Protein AF-A0AAN8K6J1-F1 (afdb_monomer_lite)

Structure (mmCIF, N/CA/C/O backbone):
data_AF-A0AAN8K6J1-F1
#
_entry.id   AF-A0AAN8K6J1-F1
#
loop_
_atom_site.group_PDB
_atom_site.id
_atom_site.type_symbol
_atom_site.label_atom_id
_atom_site.label_alt_id
_atom_site.label_comp_id
_atom_site.label_asym_id
_atom_site.label_entity_id
_atom_site.label_seq_id
_atom_site.pdbx_PDB_ins_code
_atom_site.Cartn_x
_atom_site.Cartn_y
_atom_site.Cartn_z
_atom_site.occupancy
_atom_site.B_iso_or_equiv
_atom_site.auth_seq_id
_atom_site.auth_comp_id
_atom_site.auth_asym_id
_atom_site.auth_atom_id
_atom_site.pdbx_PDB_model_num
ATOM 1 N N . MET A 1 1 ? 41.077 17.454 1.212 1.00 57.31 1 MET A N 1
ATOM 2 C CA . MET A 1 1 ? 41.156 18.445 0.120 1.00 57.31 1 MET A CA 1
ATOM 3 C C . MET A 1 1 ? 39.806 19.101 -0.070 1.00 57.31 1 MET A C 1
ATOM 5 O O . MET A 1 1 ? 38.810 18.3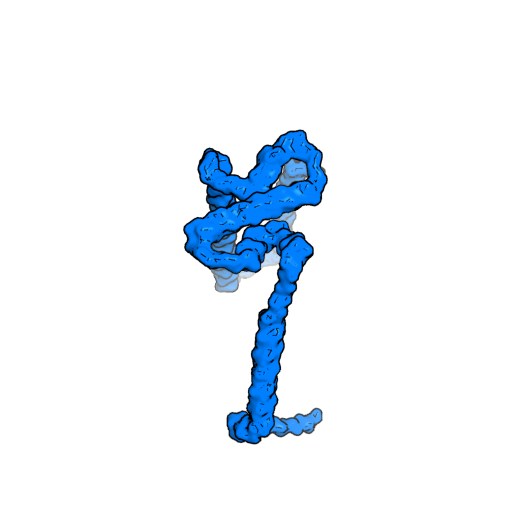91 -0.166 1.00 57.31 1 MET A O 1
ATOM 9 N N . THR A 1 2 ? 39.771 20.426 -0.137 1.00 84.81 2 THR A N 1
ATOM 10 C CA . THR A 1 2 ? 38.544 21.197 -0.389 1.00 84.81 2 THR A CA 1
ATOM 11 C C . THR A 1 2 ? 38.191 21.239 -1.886 1.00 84.81 2 THR A C 1
ATOM 13 O O . THR A 1 2 ? 39.041 21.027 -2.755 1.00 84.81 2 THR A O 1
ATOM 16 N N . GLU A 1 3 ? 36.937 21.552 -2.240 1.00 78.19 3 GLU A N 1
ATOM 17 C CA . GLU A 1 3 ? 36.524 21.681 -3.653 1.00 78.19 3 GLU A CA 1
ATOM 18 C C . GLU A 1 3 ? 37.331 22.744 -4.422 1.00 78.19 3 GLU A C 1
ATOM 20 O O . GLU A 1 3 ? 37.583 22.609 -5.626 1.00 78.19 3 GLU A O 1
ATOM 25 N N . ARG A 1 4 ? 37.770 23.800 -3.722 1.00 75.62 4 ARG A N 1
ATOM 26 C CA . ARG A 1 4 ? 38.621 24.860 -4.280 1.00 75.62 4 ARG A CA 1
ATOM 27 C C . ARG A 1 4 ? 40.015 24.338 -4.634 1.00 75.62 4 ARG A C 1
ATOM 29 O O . ARG A 1 4 ? 40.515 24.649 -5.716 1.00 75.62 4 ARG A O 1
ATOM 36 N N . GLU A 1 5 ? 40.611 23.499 -3.790 1.00 83.00 5 GLU A N 1
ATOM 37 C CA . GLU A 1 5 ? 41.897 22.842 -4.073 1.00 83.00 5 GLU A CA 1
ATOM 38 C C . GLU A 1 5 ? 41.796 21.887 -5.265 1.00 83.00 5 GLU A C 1
ATOM 40 O O . GLU A 1 5 ? 42.664 21.886 -6.141 1.00 83.00 5 GLU A O 1
ATOM 45 N N . HIS A 1 6 ? 40.694 21.140 -5.371 1.00 89.12 6 HIS A N 1
ATOM 46 C CA . HIS A 1 6 ? 40.465 20.248 -6.506 1.00 89.12 6 HIS A CA 1
ATOM 47 C C . HIS A 1 6 ? 40.345 21.022 -7.833 1.00 89.12 6 HIS A C 1
ATOM 49 O O . HIS A 1 6 ? 40.878 20.597 -8.865 1.00 89.12 6 HIS A O 1
ATOM 55 N N . ARG A 1 7 ? 39.696 22.200 -7.824 1.00 85.69 7 ARG A N 1
ATOM 56 C CA . ARG A 1 7 ? 39.661 23.100 -8.992 1.00 85.69 7 ARG A CA 1
ATOM 57 C C . ARG A 1 7 ? 41.047 23.624 -9.358 1.00 85.69 7 ARG A C 1
ATOM 59 O O . ARG A 1 7 ? 41.399 23.542 -10.534 1.00 85.69 7 ARG A O 1
ATOM 66 N N . LYS A 1 8 ? 41.836 24.093 -8.385 1.00 91.94 8 LYS A N 1
ATOM 67 C CA . LYS A 1 8 ? 43.209 24.577 -8.622 1.00 91.94 8 LYS A CA 1
ATOM 68 C C . LYS A 1 8 ? 44.094 23.488 -9.232 1.00 91.94 8 LYS A C 1
ATOM 70 O O . LYS A 1 8 ? 44.709 23.718 -10.270 1.00 91.94 8 LYS A O 1
ATOM 75 N N . LYS A 1 9 ? 44.073 22.271 -8.677 1.00 90.44 9 LYS A N 1
ATOM 76 C CA . LYS A 1 9 ? 44.845 21.130 -9.201 1.00 90.44 9 LYS A CA 1
ATOM 77 C C . LYS A 1 9 ? 44.449 20.777 -10.640 1.00 90.44 9 LYS A C 1
ATOM 79 O O . LYS A 1 9 ? 45.304 20.524 -11.485 1.00 90.44 9 LYS A O 1
ATOM 84 N N . LYS A 1 10 ? 43.149 20.822 -10.954 1.00 89.38 10 LYS A N 1
ATOM 85 C CA . LYS A 1 10 ? 42.633 20.565 -12.308 1.00 89.38 10 LYS A CA 1
ATOM 86 C C . LYS A 1 10 ? 42.988 21.678 -13.298 1.00 89.38 10 LYS A C 1
ATOM 88 O O . LYS A 1 10 ? 43.220 21.389 -14.471 1.00 89.38 10 LYS A O 1
ATOM 93 N N . GLN A 1 11 ? 43.011 22.932 -12.852 1.00 93.75 11 GLN A N 1
ATOM 94 C CA . GLN A 1 11 ? 43.428 24.075 -13.664 1.00 93.75 11 GLN A CA 1
ATOM 95 C C . GLN A 1 11 ? 44.922 24.001 -13.984 1.00 93.75 11 GLN A C 1
ATOM 97 O O . GLN A 1 11 ? 45.281 24.108 -15.155 1.00 93.75 11 GLN A O 1
ATOM 102 N N . TYR A 1 12 ? 45.751 23.713 -12.978 1.00 93.50 12 TYR A N 1
ATOM 103 C CA . TYR A 1 12 ? 47.185 23.490 -13.144 1.00 93.50 12 TYR A CA 1
ATOM 104 C C . TYR A 1 12 ? 47.455 22.360 -14.143 1.00 93.50 12 TYR A C 1
ATOM 106 O O . TYR A 1 12 ? 48.061 22.597 -15.181 1.00 93.50 12 TYR A O 1
ATOM 114 N N . TRP A 1 13 ? 46.866 21.176 -13.935 1.00 93.56 13 TRP A N 1
ATOM 115 C CA . TRP A 1 13 ? 47.033 20.037 -14.847 1.00 93.56 13 TRP A CA 1
ATOM 116 C C . TRP A 1 13 ? 46.639 20.360 -16.298 1.00 93.56 13 TRP A C 1
ATOM 118 O O . TRP A 1 13 ? 47.317 19.950 -17.240 1.00 93.56 13 TRP A O 1
ATOM 128 N N . ARG A 1 14 ? 45.558 21.127 -16.503 1.00 93.81 14 ARG A N 1
ATOM 129 C CA . ARG A 1 14 ? 45.137 21.568 -17.844 1.00 93.81 14 ARG A CA 1
ATOM 130 C C . ARG A 1 14 ? 46.149 22.513 -18.491 1.00 93.81 14 ARG A C 1
ATOM 132 O O . ARG A 1 14 ? 46.337 22.417 -19.702 1.00 93.81 14 ARG A O 1
ATOM 139 N N . ALA A 1 15 ? 46.753 23.416 -17.722 1.00 94.00 15 ALA A N 1
ATOM 140 C CA . ALA A 1 15 ? 47.781 24.330 -18.212 1.00 94.00 15 ALA A CA 1
ATOM 141 C C . ALA A 1 15 ? 49.050 23.561 -18.609 1.00 94.00 15 ALA A C 1
ATOM 143 O O . ALA A 1 15 ? 49.498 23.679 -19.749 1.00 94.00 15 ALA A O 1
ATOM 144 N N . THR A 1 16 ? 49.533 22.670 -17.739 1.00 91.19 16 THR A N 1
ATOM 145 C CA . THR A 1 16 ? 50.720 21.839 -17.994 1.00 91.19 16 THR A CA 1
ATOM 146 C C . THR A 1 16 ? 50.529 20.934 -19.213 1.00 91.19 16 THR A C 1
ATOM 148 O O . THR A 1 16 ? 51.404 20.829 -20.065 1.00 91.19 16 THR A O 1
ATOM 151 N N . GLN A 1 17 ? 49.349 20.323 -19.367 1.00 92.00 17 GLN A N 1
ATOM 152 C CA . GLN A 1 17 ? 49.035 19.495 -20.537 1.00 92.00 17 GLN A CA 1
ATOM 153 C C . GLN A 1 17 ? 48.951 20.294 -21.843 1.00 92.00 17 GLN A C 1
ATOM 155 O O . GLN A 1 17 ? 49.268 19.760 -22.905 1.00 92.00 17 GLN A O 1
ATOM 160 N N . ARG A 1 18 ? 48.518 21.562 -21.799 1.00 91.19 18 ARG A N 1
ATOM 161 C CA . ARG A 1 18 ? 48.544 22.431 -22.987 1.00 91.19 18 ARG A CA 1
ATOM 162 C C . ARG A 1 18 ? 49.973 22.758 -23.396 1.00 91.19 18 ARG A C 1
ATOM 164 O O . ARG A 1 18 ? 50.279 22.598 -24.573 1.00 91.19 18 ARG A O 1
ATOM 171 N N . GLN A 1 19 ? 50.819 23.140 -22.441 1.00 89.56 19 GLN A N 1
ATOM 172 C CA . GLN A 1 19 ? 52.235 23.417 -22.697 1.00 89.56 19 GLN A CA 1
ATOM 173 C C . GLN A 1 19 ? 52.954 22.183 -23.246 1.00 89.56 19 GLN A C 1
ATOM 175 O O . GLN A 1 19 ? 53.584 22.264 -24.293 1.00 89.56 19 GLN A O 1
ATOM 180 N N . TYR A 1 20 ? 52.756 21.010 -22.635 1.00 89.25 20 TYR A N 1
ATOM 181 C CA . TYR A 1 20 ? 53.330 19.756 -23.133 1.00 89.25 20 TYR A CA 1
ATOM 182 C C . TYR A 1 20 ? 52.943 19.471 -24.594 1.00 89.25 20 TYR A C 1
ATOM 184 O O . TYR A 1 20 ? 53.789 19.113 -25.408 1.00 89.25 20 TYR A O 1
ATOM 192 N N . ARG A 1 21 ? 51.671 19.674 -24.964 1.00 85.00 21 ARG A N 1
ATOM 193 C CA . ARG A 1 21 ? 51.207 19.479 -26.349 1.00 85.00 21 ARG A CA 1
ATOM 194 C C . ARG A 1 21 ? 51.770 20.510 -27.324 1.00 85.00 21 ARG A C 1
ATOM 196 O O . ARG A 1 21 ? 51.954 20.169 -28.486 1.00 85.00 21 ARG A O 1
ATOM 203 N N . GLN A 1 22 ? 51.982 21.752 -26.890 1.00 84.12 22 GLN A N 1
ATOM 204 C CA . GLN A 1 22 ? 52.608 22.783 -27.720 1.00 84.12 22 GLN A CA 1
ATOM 205 C C . GLN A 1 22 ? 54.081 22.459 -27.965 1.00 84.12 22 GLN A C 1
ATOM 207 O O . GLN A 1 22 ? 54.490 22.410 -29.120 1.00 84.12 22 GLN A O 1
ATOM 212 N N . ASN A 1 23 ? 54.824 22.118 -26.912 1.00 82.88 23 ASN A N 1
ATOM 213 C CA . ASN A 1 23 ? 56.234 21.746 -27.021 1.00 82.88 23 ASN A CA 1
ATOM 214 C C . ASN A 1 23 ? 56.407 20.486 -27.874 1.00 82.88 23 ASN A C 1
ATOM 216 O O . ASN A 1 23 ? 57.240 20.464 -28.770 1.00 82.88 23 ASN A O 1
ATOM 220 N N . LYS A 1 24 ? 55.554 19.469 -27.682 1.00 80.88 24 LYS A N 1
ATOM 221 C CA . LYS A 1 24 ? 55.575 18.266 -28.521 1.00 80.88 24 LYS A CA 1
ATOM 222 C C . LYS A 1 24 ? 55.323 18.581 -29.999 1.00 80.88 24 LYS A C 1
ATOM 224 O O . LYS A 1 24 ? 56.018 18.047 -30.844 1.00 80.88 24 LYS A O 1
ATOM 229 N N . LYS A 1 25 ? 54.379 19.473 -30.322 1.00 78.12 25 LYS A N 1
ATOM 230 C CA . LYS A 1 25 ? 54.137 19.893 -31.715 1.00 78.12 25 LYS A CA 1
ATOM 231 C C . LYS A 1 25 ? 55.322 20.632 -32.332 1.00 78.12 25 LYS A C 1
ATOM 233 O O . LYS A 1 25 ? 55.540 20.489 -33.527 1.00 78.12 25 LYS A O 1
ATOM 238 N N . GLN A 1 26 ? 56.048 21.425 -31.547 1.00 72.81 26 GLN A N 1
ATOM 239 C CA . GLN A 1 26 ? 57.256 22.098 -32.025 1.00 72.81 26 GLN A CA 1
ATOM 240 C C . GLN A 1 26 ? 58.396 21.102 -32.263 1.00 72.81 26 GLN A C 1
ATOM 242 O O . GLN A 1 26 ? 59.072 21.197 -33.277 1.00 72.81 26 GLN A O 1
ATOM 247 N N . ILE A 1 27 ? 58.552 20.110 -31.382 1.00 71.31 27 ILE A N 1
ATOM 248 C CA . ILE A 1 27 ? 59.553 19.044 -31.527 1.00 71.31 27 ILE A CA 1
ATOM 249 C C . ILE A 1 27 ? 59.223 18.138 -32.725 1.00 71.31 27 ILE A C 1
ATOM 251 O O . ILE A 1 27 ? 60.077 17.917 -33.577 1.00 71.31 27 ILE A O 1
ATOM 255 N N . ASP A 1 28 ? 57.974 17.676 -32.845 1.00 64.69 28 ASP A N 1
ATOM 256 C CA . ASP A 1 28 ? 57.519 16.850 -33.975 1.00 64.69 28 ASP A CA 1
ATOM 257 C C . ASP A 1 28 ? 57.620 17.626 -35.310 1.00 64.69 28 ASP A C 1
ATOM 259 O O . ASP A 1 28 ? 57.923 17.046 -36.353 1.00 64.69 28 ASP A O 1
ATOM 263 N N . GLY A 1 29 ? 57.417 18.951 -35.280 1.00 61.25 29 GLY A N 1
ATOM 264 C CA . GLY A 1 29 ? 57.595 19.839 -36.434 1.00 61.25 29 GLY A CA 1
ATOM 265 C C . GLY A 1 29 ? 59.055 20.114 -36.813 1.00 61.25 29 GLY A C 1
ATOM 266 O O . GLY A 1 29 ? 59.303 20.519 -37.941 1.00 61.25 29 GLY A O 1
ATOM 267 N N . PHE A 1 30 ? 60.011 19.882 -35.907 1.00 61.53 30 PHE A N 1
ATOM 268 C CA . PHE A 1 30 ? 61.449 20.041 -36.159 1.00 61.53 30 PHE A CA 1
ATOM 269 C C . PHE A 1 30 ? 62.105 18.749 -36.679 1.00 61.53 30 PHE A C 1
ATOM 271 O O . PHE A 1 30 ? 63.076 18.808 -37.423 1.00 61.53 30 PHE A O 1
ATOM 278 N N . ILE A 1 31 ? 61.570 17.577 -36.314 1.00 60.34 31 ILE A N 1
ATOM 279 C CA . ILE A 1 31 ? 62.133 16.260 -36.680 1.00 60.34 31 ILE A CA 1
ATOM 280 C C . ILE A 1 31 ? 61.670 15.788 -38.074 1.00 60.34 31 ILE A C 1
ATOM 282 O O . ILE A 1 31 ? 62.259 14.874 -38.649 1.00 60.34 31 ILE A O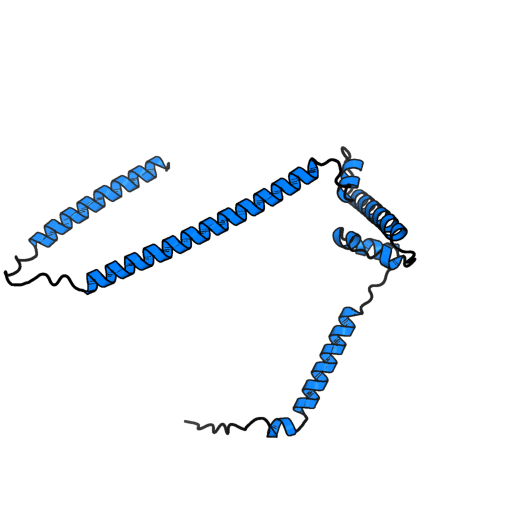 1
ATOM 286 N N . THR A 1 32 ? 60.643 16.414 -38.653 1.00 53.28 32 THR A N 1
ATOM 287 C CA . THR A 1 32 ? 60.102 16.008 -39.959 1.00 53.28 32 THR A CA 1
ATOM 288 C C . THR A 1 32 ? 60.630 16.941 -41.060 1.00 53.28 32 THR A C 1
ATOM 290 O O . THR A 1 32 ? 60.382 18.144 -40.966 1.00 53.28 32 THR A O 1
ATOM 293 N N . PRO A 1 33 ? 61.343 16.445 -42.094 1.00 60.78 33 PRO A N 1
ATOM 294 C CA . PRO A 1 33 ? 61.811 17.294 -43.189 1.00 60.78 33 PRO A CA 1
ATOM 295 C C . PRO A 1 33 ? 60.636 17.989 -43.901 1.00 60.78 33 PRO A C 1
ATOM 297 O O . PRO A 1 33 ? 59.528 17.438 -43.918 1.00 60.78 33 PRO A O 1
ATOM 300 N N . PRO A 1 34 ? 60.841 19.193 -44.478 1.00 57.25 34 PRO A N 1
ATOM 301 C CA . PRO A 1 34 ? 59.781 19.912 -45.174 1.00 57.25 34 PRO A CA 1
ATOM 302 C C . PRO A 1 34 ? 59.236 19.045 -46.311 1.00 57.25 34 PRO A C 1
ATOM 304 O O . PRO A 1 34 ? 59.994 18.516 -47.123 1.00 57.25 34 PRO A O 1
ATOM 307 N N . MET A 1 35 ? 57.914 18.866 -46.341 1.00 54.16 35 MET A N 1
ATOM 308 C CA . MET A 1 35 ? 57.250 18.112 -47.401 1.00 54.16 35 MET A CA 1
ATOM 309 C C . MET A 1 35 ? 57.529 18.768 -48.758 1.00 54.16 35 MET A C 1
ATOM 311 O O . MET A 1 35 ? 57.393 19.983 -48.898 1.00 54.16 35 MET A O 1
ATOM 315 N N . SER A 1 36 ? 57.909 17.960 -49.750 1.00 51.62 36 SER A N 1
ATOM 316 C CA . SER A 1 36 ? 58.032 18.381 -51.150 1.00 51.62 36 SER A CA 1
ATOM 317 C C . SER A 1 36 ? 56.719 19.011 -51.661 1.00 51.62 36 SER A C 1
ATOM 319 O O . SER A 1 36 ? 55.648 18.626 -51.180 1.00 51.62 36 SER A O 1
ATOM 321 N N . PRO A 1 37 ? 56.767 19.946 -52.633 1.00 52.72 37 PRO A N 1
ATOM 322 C CA . PRO A 1 37 ? 55.654 20.855 -52.920 1.00 52.72 37 PRO A CA 1
ATOM 323 C C . PRO A 1 37 ? 54.390 20.221 -53.533 1.00 52.72 37 PRO A C 1
ATOM 325 O O . PRO A 1 37 ? 53.391 20.918 -53.645 1.00 52.72 37 PRO A O 1
ATOM 328 N N . ASP A 1 38 ? 54.378 18.924 -53.858 1.00 44.66 38 ASP A N 1
ATOM 329 C CA . ASP A 1 38 ? 53.277 18.283 -54.607 1.00 44.66 38 ASP A CA 1
ATOM 330 C C . ASP A 1 38 ? 52.358 17.371 -53.781 1.00 44.66 38 ASP A C 1
ATOM 332 O O . ASP A 1 38 ? 51.586 16.575 -54.315 1.00 44.66 38 ASP A O 1
ATOM 336 N N . SER A 1 39 ? 52.391 17.469 -52.454 1.00 45.44 39 SER A N 1
ATOM 337 C CA . SER A 1 39 ? 51.414 16.761 -51.621 1.00 45.44 39 SER A CA 1
ATOM 338 C C . SER A 1 39 ? 50.228 17.664 -51.305 1.00 45.44 39 SER A C 1
ATOM 340 O O . SER A 1 39 ? 50.161 18.256 -50.227 1.00 45.44 39 SER A O 1
ATOM 342 N N . GLU A 1 40 ? 49.267 17.736 -52.228 1.00 52.62 40 GLU A N 1
ATOM 343 C CA . GLU A 1 40 ? 47.896 18.145 -51.906 1.00 52.62 40 GLU A CA 1
ATOM 344 C C . GLU A 1 40 ? 47.483 17.439 -50.604 1.00 52.62 40 GLU A C 1
ATOM 346 O O . GLU A 1 40 ? 47.534 16.201 -50.535 1.00 52.62 40 GLU A O 1
ATOM 351 N N . PRO A 1 41 ? 47.116 18.165 -49.530 1.00 48.03 41 PRO A N 1
ATOM 352 C CA . PRO A 1 41 ? 46.681 17.514 -48.317 1.00 48.03 41 PRO A CA 1
ATOM 353 C C . PRO A 1 41 ? 45.355 16.860 -48.662 1.00 48.03 41 PRO A C 1
ATOM 355 O O . PRO A 1 41 ? 44.318 17.522 -48.681 1.00 48.03 41 PRO A O 1
ATOM 358 N N . ALA A 1 42 ? 45.383 15.555 -48.930 1.00 52.84 42 ALA A N 1
ATOM 359 C CA . ALA A 1 42 ? 44.199 14.728 -49.005 1.00 52.84 42 ALA A CA 1
ATOM 360 C C . ALA A 1 42 ? 43.470 14.879 -47.663 1.00 52.84 42 ALA A C 1
ATOM 362 O O . ALA A 1 42 ? 43.717 14.146 -46.702 1.00 52.84 42 ALA A O 1
ATOM 363 N N . GLN A 1 43 ? 42.593 15.883 -47.566 1.00 51.72 43 GLN A N 1
ATOM 364 C CA . GLN A 1 43 ? 41.678 16.082 -46.459 1.00 51.72 43 GLN A CA 1
ATOM 365 C C . GLN A 1 43 ? 40.699 14.923 -46.541 1.00 51.72 43 GLN A C 1
ATOM 367 O O . GLN A 1 43 ? 39.655 14.968 -47.184 1.00 51.72 43 GLN A O 1
ATOM 372 N N . SER A 1 44 ? 41.145 13.819 -45.952 1.00 52.81 44 SER A N 1
ATOM 373 C CA . SER A 1 44 ? 40.593 12.497 -46.144 1.00 52.81 44 SER A CA 1
ATOM 374 C C . SER A 1 44 ? 39.091 12.510 -45.868 1.00 52.81 44 SER A C 1
ATOM 376 O O . SER A 1 44 ? 38.634 12.960 -44.809 1.00 52.81 44 SER A O 1
ATOM 378 N N . ALA A 1 45 ? 38.306 11.974 -46.802 1.00 56.81 45 ALA A N 1
ATOM 379 C CA . ALA A 1 45 ? 36.876 11.716 -46.621 1.00 56.81 45 ALA A CA 1
ATOM 380 C C . ALA A 1 45 ? 36.580 10.942 -45.310 1.00 56.81 45 ALA A C 1
ATOM 382 O O . ALA A 1 45 ? 35.494 11.044 -44.731 1.00 56.81 45 ALA A O 1
ATOM 383 N N . GLU A 1 46 ? 37.584 10.227 -44.797 1.00 56.50 46 GLU A N 1
ATOM 384 C CA . GLU A 1 46 ? 37.643 9.562 -43.497 1.00 56.50 46 GLU A CA 1
ATOM 385 C C . GLU A 1 46 ? 37.445 10.527 -42.304 1.00 56.50 46 GLU A C 1
ATOM 387 O O . GLU A 1 46 ? 36.681 10.234 -41.376 1.00 56.50 46 GLU A O 1
ATOM 392 N N . THR A 1 47 ? 38.063 11.715 -42.324 1.00 61.62 47 THR A N 1
ATOM 393 C CA . THR A 1 47 ? 37.898 12.758 -41.288 1.00 61.62 47 THR A CA 1
ATOM 394 C C . THR A 1 47 ? 36.481 13.332 -41.271 1.00 61.62 47 THR A C 1
ATOM 396 O O . THR A 1 47 ? 35.889 13.506 -40.199 1.00 61.62 47 THR A O 1
ATOM 399 N N . GLU A 1 48 ? 35.904 13.574 -42.450 1.00 61.06 48 GLU A N 1
ATOM 400 C CA . GLU A 1 48 ? 34.556 14.124 -42.620 1.00 61.06 48 GLU A CA 1
ATOM 401 C C . GLU A 1 48 ? 33.488 13.109 -42.160 1.00 61.06 48 GLU A C 1
ATOM 403 O O . GLU A 1 48 ? 32.585 13.448 -41.383 1.00 61.06 48 GLU A O 1
ATOM 408 N N . ARG A 1 49 ? 33.642 11.822 -42.522 1.00 61.19 49 ARG A N 1
ATOM 409 C CA . ARG A 1 49 ? 32.795 10.712 -42.036 1.00 61.19 49 ARG A CA 1
ATOM 410 C C . ARG A 1 49 ? 32.873 10.552 -40.515 1.00 61.19 49 ARG A C 1
ATOM 412 O O . ARG A 1 49 ? 31.831 10.520 -39.849 1.00 61.19 49 ARG A O 1
ATOM 419 N N . LYS A 1 50 ? 34.079 10.549 -39.930 1.00 64.25 50 LYS A N 1
ATOM 420 C CA . LYS A 1 50 ? 34.273 10.488 -38.465 1.00 64.25 50 LYS A CA 1
ATOM 421 C C . LYS A 1 50 ? 33.640 11.691 -37.752 1.00 64.25 50 LYS A C 1
ATOM 423 O O . LYS A 1 50 ? 33.027 11.535 -36.689 1.00 64.25 50 LYS A O 1
ATOM 428 N N . ARG A 1 51 ? 33.715 12.894 -38.334 1.00 65.38 51 ARG A N 1
ATOM 429 C CA . ARG A 1 51 ? 33.101 14.121 -37.791 1.00 65.38 51 ARG A CA 1
ATOM 430 C C . ARG A 1 51 ? 31.569 14.081 -37.860 1.00 65.38 51 ARG A C 1
ATOM 432 O O . ARG A 1 51 ? 30.913 14.457 -36.881 1.00 65.38 51 ARG A O 1
ATOM 439 N N . ARG A 1 52 ? 30.986 13.568 -38.952 1.00 67.00 52 ARG A N 1
ATOM 440 C CA . ARG A 1 52 ? 29.531 13.344 -39.094 1.00 67.00 52 ARG A CA 1
ATOM 441 C C . ARG A 1 52 ? 29.012 12.305 -38.093 1.00 67.00 52 ARG A C 1
ATOM 443 O O . ARG A 1 52 ? 28.017 12.569 -37.413 1.00 67.00 52 ARG A O 1
ATOM 450 N N . GLY A 1 53 ? 29.731 11.196 -37.899 1.00 75.81 53 GLY A N 1
ATOM 451 C CA . GLY A 1 53 ? 29.410 10.184 -36.884 1.00 75.81 53 GLY A CA 1
ATOM 452 C C . GLY A 1 53 ? 29.391 10.753 -35.459 1.00 75.81 53 GLY A C 1
ATOM 453 O O . GLY A 1 53 ? 28.430 10.551 -34.717 1.00 75.81 53 GLY A O 1
ATOM 454 N N . ARG A 1 54 ? 30.387 11.573 -35.093 1.00 79.56 54 ARG A N 1
ATOM 455 C CA . ARG A 1 54 ? 30.429 12.253 -33.782 1.00 79.56 54 ARG A CA 1
ATOM 456 C C . ARG A 1 54 ? 29.258 13.216 -33.568 1.00 79.56 54 ARG A C 1
ATOM 458 O O . ARG A 1 54 ? 28.725 13.278 -32.459 1.00 79.56 54 ARG A O 1
ATOM 465 N N . LYS A 1 55 ? 28.829 13.950 -34.606 1.00 83.31 55 LYS A N 1
ATOM 466 C CA . LYS A 1 55 ? 27.635 14.815 -34.535 1.00 83.31 55 LYS A CA 1
ATOM 467 C C . LYS A 1 55 ? 26.363 13.996 -34.284 1.00 83.31 55 LYS A C 1
ATOM 469 O O . LYS A 1 55 ? 25.565 14.397 -33.438 1.00 83.31 55 LYS A O 1
ATOM 474 N N . LYS A 1 56 ? 26.205 12.846 -34.954 1.00 85.31 56 LYS A N 1
ATOM 475 C CA . LYS A 1 56 ? 25.076 11.923 -34.740 1.00 85.31 56 LYS A CA 1
ATOM 476 C C . LYS A 1 56 ? 25.060 11.388 -33.305 1.00 85.31 56 LYS A C 1
ATOM 478 O O . LYS A 1 56 ? 24.096 11.627 -32.591 1.00 85.31 56 LYS A O 1
ATOM 483 N N . VAL A 1 57 ? 26.179 10.842 -32.823 1.00 85.50 57 VAL A N 1
ATOM 484 C CA . VAL A 1 57 ? 26.303 10.339 -31.440 1.00 85.50 57 VAL A CA 1
ATOM 485 C C . VAL A 1 57 ? 26.013 11.427 -30.401 1.00 85.50 57 VAL A C 1
ATOM 487 O O . VAL A 1 57 ? 25.358 11.166 -29.393 1.00 85.50 57 VAL A O 1
ATOM 490 N N . LYS A 1 58 ? 26.467 12.669 -30.624 1.00 86.81 58 LYS A N 1
ATOM 491 C CA . LYS A 1 58 ? 26.171 13.793 -29.720 1.00 86.81 58 LYS A CA 1
ATOM 492 C C . LYS A 1 58 ? 24.673 14.118 -29.686 1.00 86.81 58 LYS A C 1
ATOM 494 O O . LYS A 1 58 ? 24.149 14.400 -28.609 1.00 86.81 58 LYS A O 1
ATOM 499 N N . ARG A 1 59 ? 23.996 14.075 -30.839 1.00 89.56 59 ARG A N 1
ATOM 500 C CA . ARG A 1 59 ? 22.544 14.281 -30.948 1.00 89.56 59 ARG A CA 1
ATOM 501 C C . ARG A 1 59 ? 21.766 13.151 -30.272 1.00 89.56 59 ARG A C 1
ATOM 503 O O . ARG A 1 59 ? 20.839 13.432 -29.520 1.00 89.56 59 ARG A O 1
ATOM 510 N N . ASP A 1 60 ? 22.187 11.907 -30.463 1.00 89.12 60 ASP A N 1
ATOM 511 C CA . ASP A 1 60 ? 21.538 10.742 -29.856 1.00 89.12 60 ASP A CA 1
ATOM 512 C C . ASP A 1 60 ? 21.696 10.771 -28.330 1.00 89.12 60 ASP A C 1
ATOM 514 O O . ASP A 1 60 ? 20.716 10.654 -27.594 1.00 89.12 60 ASP A O 1
ATOM 518 N N . ARG A 1 61 ? 22.906 11.063 -27.831 1.00 88.62 61 ARG A N 1
ATOM 519 C CA . ARG A 1 61 ? 23.148 11.263 -26.393 1.00 88.62 61 ARG A CA 1
ATOM 520 C C . ARG A 1 61 ? 22.280 12.383 -25.823 1.00 88.62 61 ARG A C 1
ATOM 522 O O . ARG A 1 61 ? 21.657 12.191 -24.783 1.00 88.62 61 ARG A O 1
ATOM 529 N N . SER A 1 62 ? 22.198 13.539 -26.486 1.00 90.06 62 SER A N 1
ATOM 530 C CA . SER A 1 62 ? 21.382 14.656 -25.989 1.00 90.06 62 SER A CA 1
ATOM 531 C C . SER A 1 62 ? 19.879 14.357 -26.023 1.00 90.06 62 SER A C 1
ATOM 533 O O . SER A 1 62 ? 19.145 14.820 -25.150 1.00 90.06 62 SER A O 1
ATOM 535 N N . ALA A 1 63 ? 19.402 13.563 -26.985 1.00 90.69 63 ALA A N 1
ATOM 536 C CA . ALA A 1 63 ? 18.024 13.078 -27.012 1.00 90.69 63 ALA A CA 1
ATOM 537 C C . ALA A 1 63 ? 17.731 12.143 -25.825 1.00 90.69 63 ALA A C 1
ATOM 539 O O . ALA A 1 63 ? 16.715 12.311 -25.148 1.00 90.69 63 ALA A O 1
ATOM 540 N N . VAL A 1 64 ? 18.649 11.222 -25.511 1.00 91.38 64 VAL A N 1
ATOM 541 C CA . VAL A 1 64 ? 18.529 10.325 -24.350 1.00 91.38 64 VAL A CA 1
ATOM 542 C C . VAL A 1 64 ? 18.510 11.110 -23.037 1.00 91.38 64 VAL A C 1
ATOM 544 O O . VAL A 1 64 ? 17.627 10.881 -22.211 1.00 91.38 64 VAL A O 1
ATOM 547 N N . TYR A 1 65 ? 19.415 12.077 -22.850 1.00 90.38 65 TYR A N 1
ATOM 548 C CA . TYR A 1 65 ? 19.429 12.909 -21.640 1.00 90.38 65 TYR A CA 1
ATOM 549 C C . TYR A 1 65 ? 18.133 13.705 -21.463 1.00 90.38 65 TYR A C 1
ATOM 551 O O . TYR A 1 65 ? 17.571 13.698 -20.369 1.00 90.38 65 TYR A O 1
ATOM 559 N N . ARG A 1 66 ? 17.600 14.308 -22.534 1.00 90.94 66 ARG A N 1
ATOM 560 C CA . ARG A 1 66 ? 16.301 15.004 -22.488 1.00 90.94 66 ARG A CA 1
ATOM 561 C C . ARG A 1 66 ? 15.158 14.064 -22.101 1.00 90.94 66 ARG A C 1
ATOM 563 O O . ARG A 1 66 ? 14.297 14.434 -21.304 1.00 90.94 66 ARG A O 1
ATOM 570 N N . ARG A 1 67 ? 15.165 12.825 -22.608 1.00 89.56 67 ARG A N 1
ATOM 571 C CA . ARG A 1 67 ? 14.166 11.805 -22.247 1.00 89.56 67 ARG A CA 1
ATOM 572 C C . ARG A 1 67 ? 14.255 11.414 -20.770 1.00 89.56 67 ARG A C 1
ATOM 574 O O . ARG A 1 67 ? 13.225 11.324 -20.105 1.00 89.56 67 ARG A O 1
ATOM 581 N N . LEU A 1 68 ? 15.466 11.212 -20.252 1.00 89.75 68 LEU A N 1
ATOM 582 C CA . LEU A 1 68 ? 15.702 10.912 -18.837 1.00 89.75 68 LEU A CA 1
ATOM 583 C C . LEU A 1 68 ? 15.278 12.070 -17.928 1.00 89.75 68 LEU A C 1
ATOM 585 O O . LEU A 1 68 ? 14.643 11.852 -16.898 1.00 89.75 68 LEU A O 1
ATOM 589 N N . GLU A 1 69 ? 15.576 13.303 -18.325 1.00 93.19 69 GLU A N 1
ATOM 590 C CA . GLU A 1 69 ? 15.169 14.495 -17.589 1.00 93.19 69 GLU A CA 1
ATOM 591 C C . GLU A 1 69 ? 13.640 14.613 -17.518 1.00 93.19 69 GLU A C 1
ATOM 593 O O . GLU A 1 69 ? 13.086 14.842 -16.441 1.00 93.19 69 GLU A O 1
ATOM 598 N N . LEU A 1 70 ? 12.938 14.364 -18.628 1.00 91.31 70 LEU A N 1
ATOM 599 C CA . LEU A 1 70 ? 11.476 14.339 -18.662 1.00 91.31 70 LEU A CA 1
ATOM 600 C C . LEU A 1 70 ? 10.899 13.226 -17.769 1.00 91.31 70 LEU A C 1
ATOM 602 O O . LEU A 1 70 ? 9.944 13.455 -17.023 1.00 91.31 70 LEU A O 1
ATOM 606 N N . GLN A 1 71 ? 11.494 12.030 -17.776 1.00 92.62 71 GLN A N 1
ATOM 607 C CA . GLN A 1 71 ? 11.100 10.942 -16.871 1.00 92.62 71 GLN A CA 1
ATOM 608 C C . GLN A 1 71 ? 11.313 11.304 -15.394 1.00 92.62 71 GLN A C 1
ATOM 610 O O . GLN A 1 71 ? 10.474 10.998 -14.547 1.00 92.62 71 GLN A O 1
ATOM 615 N N . ASN A 1 72 ? 12.399 11.999 -15.064 1.00 93.88 72 ASN A N 1
ATOM 616 C CA . ASN 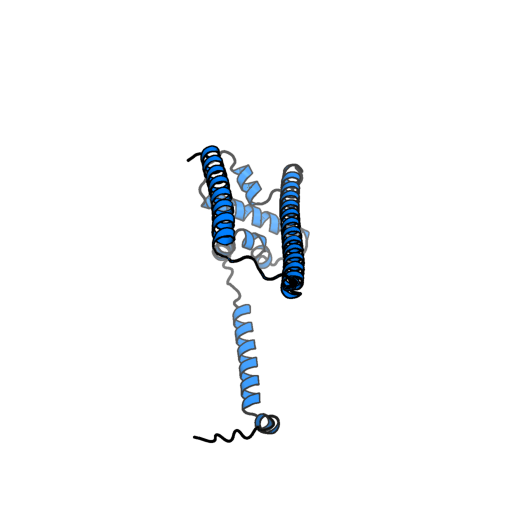A 1 72 ? 12.642 12.457 -13.699 1.00 93.88 72 ASN A CA 1
ATOM 617 C C . ASN A 1 72 ? 11.652 13.554 -13.285 1.00 93.88 72 ASN A C 1
ATOM 619 O O . ASN A 1 72 ? 11.068 13.468 -12.204 1.00 93.88 72 ASN A O 1
ATOM 623 N N . LYS A 1 73 ? 11.381 14.528 -14.162 1.00 93.56 73 LYS A N 1
ATOM 624 C CA . LYS A 1 73 ? 10.380 15.582 -13.925 1.00 93.56 73 LYS A CA 1
ATOM 625 C C . LYS A 1 73 ? 8.983 14.996 -13.724 1.00 93.56 73 LYS A C 1
ATOM 627 O O . LYS A 1 73 ? 8.305 15.354 -12.767 1.00 93.56 73 LYS A O 1
ATOM 632 N N . THR A 1 74 ? 8.569 14.037 -14.551 1.00 93.88 74 THR A N 1
ATOM 633 C CA . THR A 1 74 ? 7.273 13.344 -14.399 1.00 93.88 74 THR A CA 1
ATOM 634 C C . THR A 1 74 ? 7.191 12.516 -13.115 1.00 93.88 74 THR A C 1
ATOM 636 O O . THR A 1 74 ? 6.162 12.541 -12.436 1.00 93.88 74 THR A O 1
ATOM 639 N N . ARG A 1 75 ? 8.269 11.825 -12.716 1.00 94.19 75 ARG A N 1
ATOM 640 C CA . ARG A 1 75 ? 8.341 11.129 -11.416 1.00 94.19 75 ARG A CA 1
ATOM 641 C C . ARG A 1 75 ? 8.189 12.097 -10.245 1.00 94.19 75 ARG A C 1
ATOM 643 O O . ARG A 1 75 ? 7.393 11.827 -9.344 1.00 94.19 75 ARG A O 1
ATOM 650 N N . LEU A 1 76 ? 8.902 13.224 -10.272 1.00 94.31 76 LEU A N 1
ATOM 651 C CA . LEU A 1 76 ? 8.805 14.270 -9.253 1.00 94.31 76 LEU A CA 1
ATOM 652 C C . LEU A 1 76 ? 7.393 14.859 -9.201 1.00 94.31 76 LEU A C 1
ATOM 654 O O . LEU A 1 76 ? 6.798 14.919 -8.129 1.00 94.31 76 LEU A O 1
ATOM 658 N N . LEU A 1 77 ? 6.810 15.195 -10.350 1.00 95.62 77 LEU A N 1
ATOM 659 C CA . LEU A 1 77 ? 5.445 15.711 -10.458 1.00 95.62 77 LEU A CA 1
ATOM 660 C C . LEU A 1 77 ? 4.435 14.732 -9.839 1.00 95.62 77 LEU A C 1
ATOM 662 O O . LEU A 1 77 ? 3.617 15.125 -9.010 1.00 95.62 77 LEU A O 1
ATOM 666 N N . ASN A 1 78 ? 4.538 13.437 -10.149 1.00 94.62 78 ASN A N 1
ATOM 667 C CA . ASN A 1 78 ? 3.689 12.404 -9.552 1.00 94.62 78 ASN A CA 1
ATOM 668 C C . ASN A 1 78 ? 3.898 12.263 -8.038 1.00 94.62 78 ASN A C 1
ATOM 670 O O . ASN A 1 78 ? 2.936 12.054 -7.292 1.00 94.62 78 ASN A O 1
ATOM 674 N N . MET A 1 79 ? 5.139 12.383 -7.564 1.00 96.50 79 MET A N 1
ATOM 675 C CA . MET A 1 79 ? 5.444 12.388 -6.135 1.00 96.50 79 MET A CA 1
ATOM 676 C C . MET A 1 79 ? 4.779 13.581 -5.435 1.00 96.50 79 MET A C 1
ATOM 678 O O . MET A 1 79 ? 4.131 13.385 -4.402 1.00 96.50 79 MET A O 1
ATOM 682 N N . TYR A 1 80 ? 4.905 14.788 -5.992 1.00 95.25 80 TYR A N 1
ATOM 683 C CA . TYR A 1 80 ? 4.316 16.003 -5.430 1.00 95.25 80 TYR A CA 1
ATOM 684 C C . TYR A 1 80 ? 2.789 15.989 -5.504 1.00 95.25 80 TYR A C 1
ATOM 686 O O . TYR A 1 80 ? 2.158 16.265 -4.487 1.00 95.25 80 TYR A O 1
ATOM 694 N N . LYS A 1 81 ? 2.183 15.537 -6.611 1.00 95.44 81 LYS A N 1
ATOM 695 C CA . LYS A 1 81 ? 0.728 15.303 -6.707 1.00 95.44 81 LYS A CA 1
ATOM 696 C C . LYS A 1 81 ? 0.234 14.382 -5.592 1.00 95.44 81 LYS A C 1
ATOM 698 O O . LYS A 1 81 ? -0.643 14.755 -4.821 1.00 95.44 81 LYS A O 1
ATOM 703 N N . LYS A 1 82 ? 0.872 13.218 -5.408 1.00 93.25 82 LYS A N 1
ATOM 704 C CA . LYS A 1 82 ? 0.524 12.283 -4.320 1.00 93.25 82 LYS A CA 1
ATOM 705 C C . LYS A 1 82 ? 0.784 12.855 -2.925 1.00 93.25 82 LYS A C 1
ATOM 707 O O . LYS A 1 82 ? 0.168 12.415 -1.952 1.00 93.25 82 LYS A O 1
ATOM 712 N N . ARG A 1 83 ? 1.758 13.754 -2.765 1.00 91.81 83 ARG A N 1
ATOM 713 C CA . ARG A 1 83 ? 2.020 14.441 -1.491 1.00 91.81 83 ARG A CA 1
ATOM 714 C C . ARG A 1 83 ? 0.908 15.448 -1.196 1.00 91.81 83 ARG A C 1
ATOM 716 O O . ARG A 1 83 ? 0.364 15.397 -0.098 1.00 91.81 83 ARG A O 1
ATOM 723 N N . LEU A 1 84 ? 0.527 16.256 -2.182 1.00 90.12 84 LEU A N 1
ATOM 724 C CA . LEU A 1 84 ? -0.560 17.226 -2.092 1.00 90.12 84 LEU A CA 1
ATOM 725 C C . LEU A 1 84 ? -1.902 16.541 -1.809 1.00 90.12 84 LEU A C 1
ATOM 727 O O . LEU A 1 84 ? -2.589 16.912 -0.868 1.00 90.12 84 LEU A O 1
ATOM 731 N N . GLU A 1 85 ? -2.233 15.464 -2.526 1.00 86.81 85 GLU A N 1
ATOM 732 C CA . GLU A 1 85 ? -3.441 14.673 -2.253 1.00 86.81 85 GLU A CA 1
ATOM 733 C C . GLU A 1 85 ? -3.487 14.151 -0.812 1.00 86.81 85 GLU A C 1
ATOM 735 O O . GLU A 1 85 ? -4.545 14.128 -0.184 1.00 86.81 85 GLU A O 1
ATOM 740 N N . ARG A 1 86 ? -2.345 13.705 -0.271 1.00 82.62 86 ARG A N 1
ATOM 741 C CA . ARG A 1 86 ? -2.254 13.232 1.118 1.00 82.62 86 ARG A CA 1
ATOM 742 C C . ARG A 1 86 ? -2.380 14.370 2.124 1.00 82.62 86 ARG A C 1
ATOM 744 O O . ARG A 1 86 ? -2.988 14.143 3.165 1.00 82.62 86 ARG A O 1
ATOM 751 N N . ALA A 1 87 ? -1.820 15.541 1.829 1.00 81.94 87 ALA A N 1
ATOM 752 C CA . ALA A 1 87 ? -1.967 16.733 2.656 1.00 81.94 87 ALA A CA 1
ATOM 753 C C . ALA A 1 87 ? -3.432 17.184 2.676 1.00 81.94 87 ALA A C 1
ATOM 755 O O . ALA A 1 87 ? -4.035 17.200 3.739 1.00 81.94 87 ALA A O 1
ATOM 756 N N . ASN A 1 88 ? -4.054 17.359 1.508 1.00 80.56 88 ASN A N 1
ATOM 757 C CA . ASN A 1 88 ? -5.457 17.763 1.387 1.00 80.56 88 ASN A CA 1
ATOM 758 C C . ASN A 1 88 ? -6.422 16.773 2.057 1.00 80.56 88 ASN A C 1
ATOM 760 O O . ASN A 1 88 ? -7.420 17.183 2.638 1.00 80.56 88 ASN A O 1
ATOM 764 N N . LYS A 1 89 ? -6.128 15.463 2.028 1.00 72.06 89 LYS A N 1
ATOM 765 C CA . LYS A 1 89 ? -6.904 14.449 2.771 1.00 72.06 89 LYS A CA 1
ATOM 76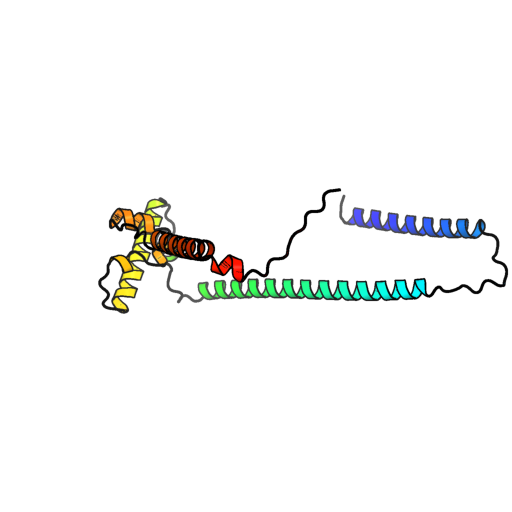6 C C . LYS A 1 89 ? -6.776 14.556 4.293 1.00 72.06 89 LYS A C 1
ATOM 768 O O . LYS A 1 89 ? -7.625 14.008 4.983 1.00 72.06 89 LYS A O 1
ATOM 773 N N . ARG A 1 90 ? -5.706 15.168 4.809 1.00 67.50 90 ARG A N 1
ATOM 774 C CA . ARG A 1 90 ? -5.522 15.428 6.245 1.00 67.50 90 ARG A CA 1
ATOM 775 C C . ARG A 1 90 ? -6.193 16.732 6.665 1.00 67.50 90 ARG A C 1
ATOM 777 O O . ARG A 1 90 ? -6.746 16.765 7.752 1.00 67.50 90 ARG A O 1
ATOM 784 N N . THR A 1 91 ? -6.144 17.758 5.814 1.00 65.12 91 THR A N 1
ATOM 785 C CA . THR A 1 91 ? -6.733 19.077 6.093 1.00 65.12 91 THR A CA 1
ATOM 786 C C . THR A 1 91 ? -8.245 19.094 5.912 1.00 65.12 91 THR A C 1
ATOM 788 O O . THR A 1 91 ? -8.935 19.811 6.622 1.00 65.12 91 THR A O 1
ATOM 791 N N . LYS A 1 92 ? -8.793 18.285 4.993 1.00 58.91 92 LYS A N 1
ATOM 792 C CA . LYS A 1 92 ? -10.237 18.041 4.951 1.00 58.91 92 LYS A CA 1
ATOM 793 C C . LYS A 1 92 ? -10.614 17.210 6.176 1.00 58.91 92 LYS A C 1
ATOM 795 O O . LYS A 1 92 ? -10.515 15.984 6.144 1.00 58.91 92 LYS A O 1
ATOM 800 N N . GLU A 1 93 ? -11.092 17.879 7.218 1.00 57.94 93 GLU A N 1
ATOM 801 C CA . GLU A 1 93 ? -11.610 17.315 8.477 1.00 57.94 93 GLU A CA 1
ATOM 802 C C . GLU A 1 93 ? -12.693 16.229 8.293 1.00 57.94 93 GLU A C 1
ATOM 804 O O . GLU A 1 93 ? -13.069 15.534 9.230 1.00 57.94 93 GLU A O 1
ATOM 809 N N . GLN A 1 94 ? -13.167 16.021 7.064 1.00 57.84 94 GLN A N 1
ATOM 810 C CA . GLN A 1 94 ? -14.248 15.107 6.709 1.00 57.84 94 GLN A CA 1
ATOM 811 C C . GLN A 1 94 ? -13.799 13.702 6.279 1.00 57.84 94 GLN A C 1
ATOM 813 O O . GLN A 1 94 ? -14.644 12.861 5.965 1.00 57.84 94 GLN A O 1
ATOM 818 N N . ALA A 1 95 ? -12.496 13.394 6.224 1.00 66.50 95 ALA A N 1
ATOM 819 C CA . ALA A 1 95 ? -12.081 12.028 5.906 1.00 66.50 95 ALA A CA 1
ATOM 820 C C . ALA A 1 95 ? -12.443 11.083 7.075 1.00 66.50 95 ALA A C 1
ATOM 822 O O . ALA A 1 95 ? -11.904 11.241 8.172 1.00 66.50 95 ALA A O 1
ATOM 823 N N . PRO A 1 96 ? -13.313 10.070 6.874 1.00 76.25 96 PRO A N 1
ATOM 824 C CA . PRO A 1 96 ? -13.746 9.206 7.962 1.00 76.25 96 PRO A CA 1
ATOM 825 C C . PRO A 1 96 ? -12.548 8.458 8.546 1.00 76.25 96 PRO A C 1
ATOM 827 O O . PRO A 1 96 ? -11.781 7.809 7.824 1.00 76.25 96 PRO A O 1
ATOM 830 N N . ASP A 1 97 ? -12.398 8.530 9.868 1.00 83.62 97 ASP A N 1
ATOM 831 C CA . ASP A 1 97 ? -11.255 7.935 10.549 1.00 83.62 97 ASP A CA 1
ATOM 832 C C . ASP A 1 97 ? -11.128 6.438 10.246 1.00 83.62 97 ASP A C 1
ATOM 834 O O . ASP A 1 97 ? -12.062 5.645 10.428 1.00 83.62 97 ASP A O 1
ATOM 838 N N . THR A 1 98 ? -9.923 6.024 9.848 1.00 87.25 98 THR A N 1
ATOM 839 C CA . THR A 1 98 ? -9.622 4.597 9.690 1.00 87.25 98 THR A CA 1
ATOM 840 C C . THR A 1 98 ? -9.597 3.909 11.059 1.00 87.25 98 THR A C 1
ATOM 842 O O . THR A 1 98 ? -9.262 4.558 12.049 1.00 87.25 98 THR A O 1
ATOM 845 N N . PRO A 1 99 ? -9.842 2.588 11.155 1.00 90.00 99 PRO A N 1
ATOM 846 C CA . PRO A 1 99 ? -9.779 1.865 12.432 1.00 90.00 99 PRO A CA 1
ATOM 847 C C . PRO A 1 99 ? -8.473 2.085 13.211 1.00 90.00 99 PRO A C 1
ATOM 849 O O . PRO A 1 99 ? -8.479 2.188 14.436 1.00 90.00 99 PRO A O 1
ATOM 852 N N . ARG A 1 100 ? -7.346 2.226 12.497 1.00 89.56 100 ARG A N 1
ATOM 853 C CA . ARG A 1 100 ? -6.042 2.546 13.094 1.00 89.56 100 ARG A CA 1
ATOM 854 C C . ARG A 1 100 ? -5.984 3.983 13.611 1.00 89.56 100 ARG A C 1
ATOM 856 O O . ARG A 1 100 ? -5.459 4.189 14.696 1.00 89.56 100 ARG A O 1
ATOM 863 N N . THR A 1 101 ? -6.518 4.943 12.857 1.00 88.94 101 THR A N 1
ATOM 864 C CA . THR A 1 101 ? -6.583 6.352 13.273 1.00 88.94 101 THR A CA 1
ATOM 865 C C . THR A 1 101 ? -7.502 6.519 14.482 1.00 88.94 101 THR A C 1
ATOM 867 O O . THR A 1 101 ? -7.086 7.143 15.447 1.00 88.94 101 THR A O 1
ATOM 870 N N . LYS A 1 102 ? -8.680 5.872 14.494 1.00 90.62 102 LYS A N 1
ATOM 871 C CA . LYS A 1 102 ? -9.587 5.843 15.658 1.00 90.62 102 LYS A CA 1
ATOM 872 C C . LYS A 1 102 ? -8.894 5.304 16.902 1.00 90.62 102 LYS A C 1
ATOM 874 O O . LYS A 1 102 ? -8.930 5.939 17.944 1.00 90.62 102 LYS A O 1
ATOM 879 N N . THR A 1 103 ? -8.203 4.172 16.762 1.00 92.81 103 THR A N 1
ATOM 880 C CA . THR A 1 103 ? -7.447 3.577 17.873 1.00 92.81 103 THR A CA 1
ATOM 881 C C . THR A 1 103 ? -6.323 4.501 18.349 1.00 92.81 103 THR A C 1
ATOM 883 O O . THR A 1 103 ? -6.086 4.608 19.542 1.00 92.81 103 THR A O 1
ATOM 886 N N . ALA A 1 104 ? -5.619 5.170 17.430 1.00 90.62 104 ALA A N 1
ATOM 887 C CA . ALA A 1 104 ? -4.537 6.088 17.778 1.00 90.62 104 ALA A CA 1
ATOM 888 C C . ALA A 1 104 ? -5.045 7.353 18.483 1.00 90.62 104 ALA A C 1
ATOM 890 O O . ALA A 1 104 ? -4.428 7.763 19.455 1.00 90.62 104 ALA A O 1
ATOM 891 N N . LYS A 1 105 ? -6.171 7.925 18.032 1.00 90.62 105 LYS A N 1
ATOM 892 C CA . LYS A 1 105 ? -6.839 9.051 18.699 1.00 90.62 105 LYS A CA 1
ATOM 893 C C . LYS A 1 105 ? -7.331 8.654 20.094 1.00 90.62 105 LYS A C 1
ATOM 895 O O . LYS A 1 105 ? -7.066 9.365 21.049 1.00 90.62 105 LYS A O 1
ATOM 900 N N . LEU A 1 106 ? -7.969 7.486 20.219 1.00 91.38 106 LEU A N 1
ATOM 901 C CA . LEU A 1 106 ? -8.471 6.970 21.500 1.00 91.38 106 LEU A CA 1
ATOM 902 C C . LEU A 1 106 ? -7.349 6.723 22.521 1.00 91.38 106 LEU A C 1
ATOM 904 O O . LEU A 1 106 ? -7.553 6.864 23.720 1.00 91.38 106 LEU A O 1
ATOM 908 N N . LEU A 1 107 ? -6.170 6.328 22.043 1.00 93.12 107 LEU A N 1
ATOM 909 C CA . LEU A 1 107 ? -5.000 6.040 22.871 1.00 93.12 107 LEU A CA 1
ATOM 910 C C . LEU A 1 107 ? -3.977 7.184 22.879 1.00 93.12 107 LEU A C 1
ATOM 912 O O . LEU A 1 107 ? -2.829 6.964 23.270 1.00 93.12 107 LEU A O 1
ATOM 916 N N . ALA A 1 108 ? -4.351 8.376 22.410 1.00 91.19 108 ALA A N 1
ATOM 917 C CA . ALA A 1 108 ? -3.455 9.522 22.408 1.00 91.19 108 ALA A CA 1
ATOM 918 C 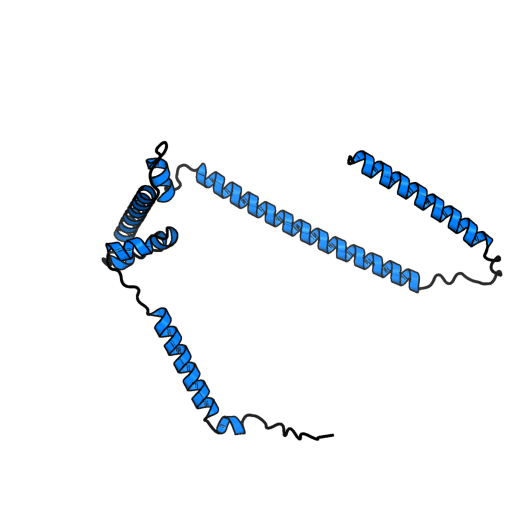C . ALA A 1 108 ? -2.983 9.813 23.843 1.00 91.19 108 ALA A C 1
ATOM 920 O O . ALA A 1 108 ? -3.774 9.786 24.783 1.00 91.19 108 ALA A O 1
ATOM 921 N N . GLY A 1 109 ? -1.674 10.008 24.019 1.00 89.19 109 GLY A N 1
ATOM 922 C CA . GLY A 1 109 ? -1.069 10.266 25.330 1.00 89.19 109 GLY A CA 1
ATOM 923 C C . GLY A 1 109 ? -0.923 9.047 26.251 1.00 89.19 109 GLY A C 1
ATOM 924 O O . GLY A 1 109 ? -0.370 9.188 27.334 1.00 89.19 109 GLY A O 1
ATOM 925 N N . ARG A 1 110 ? -1.364 7.843 25.850 1.00 91.88 110 ARG A N 1
ATOM 926 C CA . ARG A 1 110 ? -1.277 6.634 26.690 1.00 91.88 110 ARG A CA 1
ATOM 927 C C . ARG A 1 110 ? -0.334 5.591 26.096 1.00 91.88 110 ARG A C 1
ATOM 929 O O . ARG A 1 110 ? -0.479 5.168 24.943 1.00 91.88 110 ARG A O 1
ATOM 936 N N . SER A 1 111 ? 0.605 5.103 26.907 1.00 90.31 111 SER A N 1
ATOM 937 C CA . SER A 1 111 ? 1.390 3.918 26.558 1.00 90.31 111 SER A CA 1
ATOM 938 C C . SER A 1 111 ? 0.567 2.669 26.855 1.00 90.31 111 SER A C 1
ATOM 940 O O . SER A 1 111 ? 0.140 2.432 27.978 1.00 90.31 111 SER A O 1
ATOM 942 N N . VAL A 1 112 ? 0.299 1.875 25.823 1.00 92.44 112 VAL A N 1
ATOM 943 C CA . VAL A 1 112 ? -0.508 0.655 25.929 1.00 92.44 112 VAL A CA 1
ATOM 944 C C . VAL A 1 112 ? 0.147 -0.463 25.153 1.00 92.44 112 VAL A C 1
ATOM 946 O O . VAL A 1 112 ? 0.720 -0.248 24.073 1.00 92.44 112 VAL A O 1
ATOM 949 N N . SER A 1 113 ? -0.008 -1.674 25.685 1.00 93.94 113 SER A N 1
ATOM 950 C CA . SER A 1 113 ? 0.554 -2.881 25.099 1.00 93.94 113 SER A CA 1
ATOM 951 C C . SER A 1 113 ? 0.069 -3.095 23.661 1.00 93.94 113 SER A C 1
ATOM 953 O O . SER A 1 113 ? -1.034 -2.715 23.242 1.00 93.94 113 SER A O 1
ATOM 955 N N . ARG A 1 114 ? 0.912 -3.752 22.861 1.00 90.31 114 ARG A N 1
ATOM 956 C CA . ARG A 1 114 ? 0.616 -4.037 21.449 1.00 90.31 114 ARG A CA 1
ATOM 957 C C . ARG A 1 114 ? -0.649 -4.880 21.279 1.00 90.31 114 ARG A C 1
ATOM 959 O O . ARG A 1 114 ? -1.347 -4.738 20.273 1.00 90.31 114 ARG A O 1
ATOM 966 N N . ASN A 1 115 ? -0.936 -5.753 22.241 1.00 90.31 115 ASN A N 1
ATOM 967 C CA . ASN A 1 115 ? -2.110 -6.617 22.218 1.00 90.31 115 ASN A CA 1
ATOM 968 C C . ASN A 1 115 ? -3.401 -5.815 22.377 1.00 90.31 115 ASN A C 1
ATOM 970 O O . ASN A 1 115 ? -4.316 -6.027 21.582 1.00 90.31 115 ASN A O 1
ATOM 974 N N . VAL A 1 116 ? -3.433 -4.844 23.295 1.00 90.81 116 VAL A N 1
ATOM 975 C CA . VAL A 1 116 ? -4.577 -3.937 23.488 1.00 90.81 116 VAL A CA 1
ATOM 976 C C . VAL A 1 116 ? -4.828 -3.114 22.224 1.00 90.81 116 VAL A C 1
ATOM 978 O O . VAL A 1 116 ? -5.938 -3.118 21.691 1.00 90.81 116 VAL A O 1
ATOM 981 N N . LYS A 1 117 ? -3.772 -2.523 21.644 1.00 92.00 117 LYS A N 1
ATOM 982 C CA . LYS A 1 117 ? -3.860 -1.794 20.363 1.00 92.00 117 LYS A CA 1
ATOM 983 C C . LYS A 1 117 ? -4.454 -2.661 19.249 1.00 92.00 117 LYS A C 1
ATOM 985 O O . LYS A 1 117 ? -5.314 -2.209 18.496 1.00 92.00 117 LYS A O 1
ATOM 990 N N . LYS A 1 118 ? -4.019 -3.921 19.133 1.00 90.69 118 LYS A N 1
ATOM 991 C CA . LYS A 1 118 ? -4.561 -4.861 18.137 1.00 90.69 118 LYS A CA 1
ATOM 992 C C . LYS A 1 118 ? -6.026 -5.210 18.396 1.00 90.69 118 LYS A C 1
ATOM 994 O O . LYS A 1 118 ? -6.779 -5.301 17.430 1.00 90.69 118 LYS A O 1
ATOM 999 N N . THR A 1 119 ? -6.425 -5.402 19.652 1.00 91.69 119 THR A N 1
ATOM 1000 C CA . THR A 1 119 ? -7.818 -5.694 20.025 1.00 91.69 119 THR A CA 1
ATOM 1001 C C . THR A 1 119 ? -8.743 -4.535 19.662 1.00 91.69 119 THR A C 1
ATOM 1003 O O . THR A 1 119 ? -9.771 -4.762 19.034 1.00 91.69 119 THR A O 1
ATOM 1006 N N . LEU A 1 120 ? -8.341 -3.295 19.944 1.00 93.56 120 LEU A N 1
ATOM 1007 C CA . LEU A 1 120 ? -9.120 -2.106 19.584 1.00 93.56 120 LEU A CA 1
ATOM 1008 C C . LEU A 1 120 ? -9.254 -1.937 18.067 1.00 93.56 120 LEU A C 1
ATOM 1010 O O . LEU A 1 120 ? -10.356 -1.730 17.560 1.00 93.56 120 LEU A O 1
ATOM 1014 N N . ILE A 1 121 ? -8.160 -2.114 17.316 1.00 92.69 121 ILE A N 1
ATOM 1015 C CA . ILE A 1 121 ? -8.212 -2.091 15.845 1.00 92.69 121 ILE A CA 1
ATOM 1016 C C . ILE A 1 121 ? -9.168 -3.169 15.329 1.00 92.69 121 ILE A C 1
ATOM 1018 O O . ILE A 1 121 ? -9.950 -2.902 14.416 1.00 92.69 121 ILE A O 1
ATOM 1022 N N . PHE A 1 122 ? -9.101 -4.376 15.897 1.00 91.12 122 PHE A N 1
ATOM 1023 C CA . PHE A 1 122 ? -9.983 -5.477 15.534 1.00 91.12 122 PHE A CA 1
ATOM 1024 C C . PHE A 1 122 ? -11.454 -5.128 15.788 1.00 91.12 122 PHE A C 1
ATOM 1026 O O . PHE A 1 122 ? -12.259 -5.243 14.865 1.00 91.12 122 PHE A O 1
ATOM 1033 N N . HIS A 1 123 ? -11.772 -4.619 16.980 1.00 91.75 123 HIS A N 1
ATOM 1034 C CA . HIS A 1 123 ? -13.111 -4.167 17.346 1.00 91.75 123 HIS A CA 1
ATOM 1035 C C . HIS A 1 123 ? -13.630 -3.108 16.365 1.00 91.75 123 HIS A C 1
ATOM 1037 O O . HIS A 1 123 ? -14.644 -3.321 15.707 1.00 91.75 123 HIS A O 1
ATOM 1043 N N . HIS A 1 124 ? -12.883 -2.021 16.145 1.00 92.25 124 HIS A N 1
ATOM 1044 C CA . HIS A 1 124 ? -13.301 -0.968 15.217 1.00 92.25 124 HIS A CA 1
ATOM 1045 C C . HIS A 1 124 ? -13.474 -1.461 13.772 1.00 92.25 124 HIS A C 1
ATOM 1047 O O . HIS A 1 124 ? -14.376 -0.992 13.076 1.00 92.25 124 HIS A O 1
ATOM 1053 N N . CYS A 1 125 ? -12.639 -2.398 13.306 1.00 90.00 125 CYS A N 1
ATOM 1054 C CA . CYS A 1 125 ? -12.816 -3.020 11.990 1.00 90.00 125 CYS A CA 1
ATOM 1055 C C . CYS A 1 125 ? -14.109 -3.834 11.921 1.00 90.00 125 CYS A C 1
ATOM 1057 O O . CYS A 1 125 ? -14.831 -3.742 10.931 1.00 90.00 125 CYS A O 1
ATOM 1059 N N . LEU A 1 126 ? -14.385 -4.627 12.958 1.00 88.25 126 LEU A N 1
ATOM 1060 C CA . LEU A 1 126 ? -15.557 -5.488 13.023 1.00 88.25 126 LEU A CA 1
ATOM 1061 C C . LEU A 1 126 ? -16.841 -4.656 13.041 1.00 88.25 126 LEU A C 1
ATOM 1063 O O . LEU A 1 126 ? -17.703 -4.851 12.189 1.00 88.25 126 LEU A O 1
ATOM 1067 N N . THR A 1 127 ? -16.931 -3.669 13.934 1.00 88.56 127 THR A N 1
ATOM 1068 C CA . THR A 1 127 ? -18.101 -2.791 14.057 1.00 88.56 127 THR A CA 1
ATOM 1069 C C . THR A 1 127 ? -18.365 -2.014 12.768 1.00 88.56 127 THR A C 1
ATOM 1071 O O . THR A 1 127 ? -19.512 -1.901 12.338 1.00 88.56 127 THR A O 1
ATOM 1074 N N . ALA A 1 128 ? -17.319 -1.486 12.120 1.00 86.31 128 ALA A N 1
ATOM 1075 C CA . ALA A 1 128 ? -17.468 -0.749 10.865 1.00 86.31 128 ALA A CA 1
ATOM 1076 C C . ALA A 1 128 ? -18.032 -1.632 9.740 1.00 86.31 128 ALA A C 1
ATOM 1078 O O . ALA A 1 128 ? -18.879 -1.189 8.966 1.00 86.31 128 ALA A O 1
ATOM 1079 N N . GLU A 1 129 ? -17.587 -2.884 9.662 1.00 84.62 129 GLU A N 1
ATOM 1080 C CA . GLU A 1 129 ? -18.020 -3.833 8.634 1.00 84.62 129 GLU A CA 1
ATOM 1081 C C . GLU A 1 129 ? -19.417 -4.391 8.910 1.00 84.62 129 GLU A C 1
ATOM 1083 O O . GLU A 1 129 ? -20.213 -4.482 7.976 1.00 84.62 129 GLU A O 1
ATOM 1088 N N . ILE A 1 130 ? -19.758 -4.664 10.175 1.00 84.50 130 ILE A N 1
ATOM 1089 C CA . ILE A 1 130 ? -21.129 -5.002 10.585 1.00 84.50 130 ILE A CA 1
ATOM 1090 C C . ILE A 1 130 ? -22.079 -3.877 10.172 1.00 84.50 130 ILE A C 1
ATOM 1092 O O . ILE A 1 130 ? -23.021 -4.124 9.425 1.00 84.50 130 ILE A O 1
ATOM 1096 N N . ARG A 1 131 ? -21.791 -2.626 10.559 1.00 83.88 131 ARG A N 1
ATOM 1097 C CA . ARG A 1 131 ? -22.625 -1.464 10.198 1.00 83.88 131 ARG A CA 1
ATOM 1098 C C . ARG A 1 131 ? -22.756 -1.297 8.685 1.00 83.88 131 ARG A C 1
ATOM 1100 O O . ARG A 1 131 ? -23.839 -1.010 8.187 1.00 83.88 131 ARG A O 1
ATOM 1107 N N . LYS A 1 132 ? -21.664 -1.483 7.939 1.00 83.25 132 LYS A N 1
ATOM 1108 C CA . LYS A 1 132 ? -21.662 -1.352 6.477 1.00 83.25 132 LYS A CA 1
ATOM 1109 C C . LYS A 1 132 ? -22.495 -2.435 5.793 1.00 83.25 132 LYS A C 1
ATOM 1111 O O . LYS A 1 132 ? -23.179 -2.127 4.824 1.00 83.25 132 LYS A O 1
ATOM 1116 N N . LYS A 1 133 ? -22.407 -3.686 6.248 1.00 79.38 133 LYS A N 1
ATOM 1117 C CA . LYS A 1 133 ? -23.133 -4.811 5.644 1.00 79.38 133 LYS A CA 1
ATOM 1118 C C . LYS A 1 133 ? -24.600 -4.835 6.040 1.00 79.38 133 LYS A C 1
ATOM 1120 O O . LYS A 1 133 ? -25.427 -5.019 5.157 1.00 79.38 133 LYS A O 1
ATOM 1125 N N . LEU A 1 134 ? -24.907 -4.531 7.302 1.00 76.38 134 LEU A N 1
ATOM 1126 C CA . LEU A 1 134 ? -26.280 -4.400 7.789 1.00 76.38 134 LEU A CA 1
ATOM 1127 C C . LEU A 1 134 ? -27.068 -3.355 6.983 1.00 76.38 134 LEU A C 1
ATOM 1129 O O . LEU A 1 134 ? -28.224 -3.578 6.660 1.00 76.38 134 LEU A O 1
ATOM 1133 N N . ARG A 1 135 ? -26.413 -2.255 6.583 1.00 74.44 135 ARG A N 1
ATOM 1134 C CA . ARG A 1 135 ? -27.007 -1.225 5.714 1.00 74.44 135 ARG A CA 1
ATOM 1135 C C . ARG A 1 135 ? -27.166 -1.635 4.247 1.00 74.44 135 ARG A C 1
ATOM 1137 O O . ARG A 1 135 ? -27.937 -0.997 3.546 1.00 74.44 135 ARG A O 1
ATOM 1144 N N . LYS A 1 136 ? -26.382 -2.600 3.749 1.00 70.75 136 LYS A N 1
ATOM 1145 C CA . LYS A 1 136 ? -26.250 -2.861 2.304 1.00 70.75 136 LYS A CA 1
ATOM 1146 C C . LYS A 1 136 ? -26.954 -4.112 1.795 1.00 70.75 136 LYS A C 1
ATOM 1148 O O . LYS A 1 136 ? -27.192 -4.124 0.602 1.00 70.75 136 LYS A O 1
ATOM 1153 N N . ASN A 1 137 ? -27.226 -5.136 2.612 1.00 57.78 137 ASN A N 1
ATOM 1154 C CA . ASN A 1 137 ? -28.042 -6.307 2.242 1.00 57.78 137 ASN A CA 1
ATOM 1155 C C . ASN A 1 137 ? -28.301 -7.212 3.465 1.00 57.78 137 ASN A C 1
ATOM 1157 O O . ASN A 1 137 ? -27.413 -7.378 4.302 1.00 57.78 137 ASN A O 1
ATOM 1161 N N . LYS A 1 138 ? -29.477 -7.865 3.507 1.00 55.44 138 LYS A N 1
ATOM 1162 C CA . LYS A 1 138 ? -29.976 -8.849 4.509 1.00 55.44 138 LYS A CA 1
ATOM 1163 C C . LYS A 1 138 ? -29.159 -10.156 4.597 1.00 55.44 138 LYS A C 1
ATOM 1165 O O . LYS A 1 138 ? -29.651 -11.186 5.051 1.00 55.44 138 LYS A O 1
ATOM 1170 N N . ASP A 1 139 ? -27.917 -10.145 4.133 1.00 55.28 139 ASP A N 1
ATOM 1171 C CA . ASP A 1 139 ? -27.072 -11.325 4.017 1.00 55.28 139 ASP A CA 1
ATOM 1172 C C . ASP A 1 139 ? -26.523 -11.690 5.410 1.00 55.28 139 ASP A C 1
ATOM 1174 O O . ASP A 1 139 ? -25.466 -11.220 5.839 1.00 55.28 139 ASP A O 1
ATOM 1178 N N . LYS A 1 140 ? -27.272 -12.527 6.144 1.00 59.78 140 LYS A N 1
ATOM 1179 C CA . LYS A 1 140 ? -27.015 -12.926 7.546 1.00 59.78 140 LYS A CA 1
ATOM 1180 C C . LYS A 1 140 ? -25.744 -13.763 7.744 1.00 59.78 140 LYS A C 1
ATOM 1182 O O . LYS A 1 140 ? -25.457 -14.202 8.854 1.00 59.78 140 LYS A O 1
ATOM 1187 N N . SER A 1 141 ? -24.964 -14.028 6.693 1.00 69.44 141 SER A N 1
ATOM 1188 C CA . SER A 1 141 ? -23.790 -14.893 6.806 1.00 69.44 141 SER A CA 1
ATOM 1189 C C . SER A 1 141 ? -22.664 -14.201 7.583 1.00 69.44 141 SER A C 1
ATOM 1191 O O . SER A 1 141 ? -21.798 -13.523 7.013 1.00 69.44 141 SER A O 1
ATOM 1193 N N . CYS A 1 142 ? -22.635 -14.440 8.897 1.00 67.44 142 CYS A N 1
ATOM 1194 C CA . CYS A 1 142 ? -21.611 -13.972 9.834 1.00 67.44 142 CYS A CA 1
ATOM 1195 C C . CYS A 1 142 ? -20.193 -14.229 9.308 1.00 67.44 142 CYS A C 1
ATOM 1197 O O . CYS A 1 142 ? -19.313 -13.375 9.410 1.00 67.44 142 CYS A O 1
ATOM 1199 N N . ARG A 1 143 ? -19.972 -15.360 8.626 1.00 70.25 143 ARG A N 1
ATOM 1200 C CA . ARG A 1 143 ? -18.673 -15.716 8.039 1.00 70.25 143 ARG A CA 1
ATOM 1201 C C . ARG A 1 143 ? -18.191 -14.707 6.997 1.00 70.25 143 ARG A C 1
ATOM 1203 O O . ARG A 1 143 ? -17.012 -14.355 6.998 1.00 70.25 143 ARG A O 1
ATOM 1210 N N . ARG A 1 144 ? -19.074 -14.213 6.120 1.00 73.62 144 ARG A N 1
ATOM 1211 C CA . ARG A 1 144 ? -18.716 -13.186 5.124 1.00 73.62 144 ARG A CA 1
ATOM 1212 C C . ARG A 1 144 ? -18.426 -11.847 5.795 1.00 73.62 144 ARG A C 1
ATOM 1214 O O . ARG A 1 144 ? -17.623 -11.073 5.274 1.00 73.62 144 ARG A O 1
ATOM 1221 N N . ILE A 1 145 ? -19.107 -11.529 6.895 1.00 74.06 145 ILE A N 1
ATOM 1222 C CA . ILE A 1 145 ? -18.869 -10.303 7.672 1.00 74.06 145 ILE A CA 1
ATOM 1223 C C . ILE A 1 145 ? -17.485 -10.366 8.328 1.00 74.06 145 ILE A C 1
ATOM 1225 O O . ILE A 1 145 ? -16.700 -9.426 8.206 1.00 74.06 145 ILE A O 1
ATOM 1229 N N . LEU A 1 146 ? -17.158 -11.511 8.929 1.00 73.88 146 LEU A N 1
ATOM 1230 C CA . LEU A 1 146 ? -15.902 -11.761 9.631 1.00 73.88 146 LEU A CA 1
ATOM 1231 C C . LEU A 1 146 ? -14.697 -11.850 8.679 1.00 73.88 146 LEU A C 1
ATOM 1233 O O . LEU A 1 146 ? -13.636 -11.302 8.961 1.00 73.88 146 LEU A O 1
ATOM 1237 N N . MET A 1 147 ? -14.843 -12.485 7.515 1.00 73.81 147 MET A N 1
ATOM 1238 C CA . MET A 1 147 ? -13.751 -12.694 6.551 1.00 73.81 147 MET A CA 1
ATOM 1239 C C . MET A 1 147 ? -13.705 -11.606 5.466 1.00 73.81 147 MET A C 1
ATOM 1241 O O . MET A 1 147 ? -13.765 -11.893 4.271 1.00 73.81 147 MET A O 1
ATOM 1245 N N . ASN A 1 148 ? -13.608 -10.340 5.872 1.00 75.62 148 ASN A N 1
ATOM 1246 C CA . ASN A 1 148 ? -13.608 -9.201 4.949 1.00 75.62 148 ASN A CA 1
ATOM 1247 C C . ASN A 1 148 ? -12.185 -8.717 4.557 1.00 75.62 148 ASN A C 1
ATOM 1249 O O . ASN A 1 148 ? -11.173 -9.085 5.162 1.00 75.62 148 ASN A O 1
ATOM 1253 N N . LYS A 1 149 ? -12.102 -7.848 3.532 1.00 80.44 149 LYS A N 1
ATOM 1254 C CA . LYS A 1 149 ? -10.831 -7.265 3.042 1.00 80.44 149 LYS A CA 1
ATOM 1255 C C . LYS A 1 149 ? -10.115 -6.429 4.117 1.00 80.44 149 LYS A C 1
ATOM 1257 O O . LYS A 1 149 ? -8.885 -6.418 4.157 1.00 80.44 149 LYS A O 1
ATOM 1262 N N . MET A 1 150 ? -10.860 -5.764 5.004 1.00 80.25 150 MET A N 1
ATOM 1263 C CA . MET A 1 150 ? -10.304 -4.949 6.093 1.00 80.25 150 MET A CA 1
ATOM 1264 C C . MET A 1 150 ? -9.587 -5.808 7.142 1.00 80.25 150 MET A C 1
ATOM 1266 O O . MET A 1 150 ? -8.480 -5.476 7.564 1.00 80.25 150 MET A O 1
ATOM 1270 N N . MET A 1 151 ? -10.142 -6.968 7.484 1.00 83.62 151 MET A N 1
ATOM 1271 C CA . MET A 1 151 ? -9.528 -7.942 8.386 1.00 83.62 151 MET A CA 1
ATOM 1272 C C . MET A 1 151 ? -8.251 -8.540 7.791 1.00 83.62 151 MET A C 1
ATOM 1274 O O . MET A 1 151 ? -7.277 -8.765 8.515 1.00 83.62 151 MET A O 1
ATOM 1278 N N . GLY A 1 152 ? -8.215 -8.728 6.467 1.00 82.56 152 GLY A N 1
ATOM 1279 C CA . GLY A 1 152 ? -6.995 -9.059 5.729 1.00 82.56 152 GLY A CA 1
ATOM 1280 C C . GLY A 1 152 ? -5.935 -7.957 5.828 1.00 82.56 152 GLY A C 1
ATOM 1281 O O . GLY A 1 152 ? -4.803 -8.231 6.224 1.00 82.56 152 GLY A O 1
ATOM 1282 N N . LYS A 1 153 ? -6.317 -6.700 5.555 1.00 83.94 153 LYS A N 1
ATOM 1283 C CA . LYS A 1 153 ? -5.429 -5.523 5.603 1.00 83.94 153 LYS A CA 1
ATOM 1284 C C . LYS A 1 153 ? -4.714 -5.372 6.948 1.00 83.94 153 LYS A C 1
ATOM 1286 O O . LYS A 1 153 ? -3.523 -5.074 6.975 1.00 83.94 153 LYS A O 1
ATOM 1291 N N . TYR A 1 154 ? -5.417 -5.603 8.056 1.00 85.25 154 TYR A N 1
ATOM 1292 C CA . TYR A 1 154 ? -4.849 -5.497 9.406 1.00 85.25 154 TYR A CA 1
ATOM 1293 C C . TYR A 1 154 ? -4.295 -6.818 9.964 1.00 85.25 154 TYR A C 1
ATOM 1295 O O . TYR A 1 154 ? -3.946 -6.879 11.141 1.00 85.25 154 TYR A O 1
ATOM 1303 N N . LYS A 1 155 ? -4.178 -7.870 9.138 1.00 85.62 155 LYS A N 1
ATOM 1304 C CA . LYS A 1 155 ? -3.679 -9.201 9.532 1.00 85.62 155 LYS A CA 1
ATOM 1305 C C . LYS A 1 155 ? -4.452 -9.822 10.717 1.00 85.62 155 LYS A C 1
ATOM 1307 O O . LYS A 1 155 ? -3.883 -10.571 11.507 1.00 85.62 155 LYS A O 1
ATOM 1312 N N . MET A 1 156 ? -5.758 -9.552 10.822 1.00 86.69 156 MET A N 1
ATOM 1313 C CA . MET A 1 156 ? -6.626 -10.022 11.920 1.00 86.69 156 MET A CA 1
ATOM 1314 C C . MET A 1 156 ? -7.292 -11.375 11.651 1.00 86.69 156 MET A C 1
ATOM 1316 O O . MET A 1 156 ? -7.919 -11.951 12.536 1.00 86.69 156 MET A O 1
ATOM 1320 N N . VAL A 1 157 ? -7.107 -11.931 10.451 1.00 83.19 157 VAL A N 1
ATOM 1321 C CA . VAL A 1 157 ? -7.701 -13.213 10.041 1.00 83.19 157 VAL A CA 1
ATOM 1322 C C . VAL A 1 157 ? -7.362 -14.349 11.013 1.00 83.19 157 VAL A C 1
ATOM 1324 O O . VAL A 1 157 ? -8.215 -15.185 11.280 1.00 83.19 157 VAL A O 1
ATOM 1327 N N . ARG A 1 158 ? -6.145 -14.389 11.577 1.00 83.81 158 ARG A N 1
ATOM 1328 C CA . ARG A 1 158 ? -5.771 -15.418 12.567 1.00 83.81 158 ARG A CA 1
ATOM 1329 C C . ARG A 1 158 ? -6.623 -15.325 13.836 1.00 83.81 158 ARG A C 1
ATOM 1331 O O . ARG A 1 158 ? -7.128 -16.349 14.274 1.00 83.81 158 ARG A O 1
ATOM 1338 N N . ARG A 1 159 ? -6.819 -14.116 14.375 1.00 81.94 159 ARG A N 1
ATOM 1339 C CA . ARG A 1 159 ? -7.649 -13.896 15.571 1.00 81.94 159 ARG A CA 1
ATOM 1340 C C . ARG A 1 159 ? -9.098 -14.289 15.331 1.00 81.94 159 ARG A C 1
ATOM 1342 O O . ARG A 1 159 ? -9.679 -14.967 16.160 1.00 81.94 159 ARG A O 1
ATOM 1349 N N . ILE A 1 160 ? -9.641 -13.953 14.163 1.00 83.50 160 ILE A N 1
ATOM 1350 C CA . ILE A 1 160 ? -11.001 -14.356 13.784 1.00 83.50 160 ILE A CA 1
ATOM 1351 C C . ILE A 1 160 ? -11.141 -15.875 13.766 1.00 83.50 160 ILE A C 1
ATOM 1353 O O . ILE A 1 160 ? -12.116 -16.412 14.270 1.00 83.50 160 ILE A O 1
ATOM 1357 N N . LYS A 1 161 ? -10.164 -16.588 13.205 1.00 82.75 161 LYS A N 1
ATOM 1358 C CA . LYS A 1 161 ? -10.200 -18.054 13.186 1.00 82.75 161 LYS A CA 1
ATOM 1359 C C . LYS A 1 161 ? -10.127 -18.663 14.579 1.00 82.75 161 LYS A C 1
ATOM 1361 O O . LYS A 1 161 ? -10.795 -19.656 14.812 1.00 82.75 161 LYS A O 1
ATOM 1366 N N . GLN A 1 162 ? -9.324 -18.072 15.462 1.00 83.56 162 GLN A N 1
ATOM 1367 C CA . GLN A 1 162 ? -9.204 -18.510 16.852 1.00 83.56 162 GLN A CA 1
ATOM 1368 C C . GLN A 1 162 ? -10.496 -18.250 17.636 1.00 83.56 162 GLN A C 1
ATOM 1370 O O . GLN A 1 162 ? -10.941 -19.128 18.354 1.00 83.56 162 GLN A O 1
ATOM 1375 N N . GLN A 1 163 ? -11.118 -17.079 17.466 1.00 83.25 163 GLN A N 1
ATOM 1376 C CA . GLN A 1 163 ? -12.317 -16.691 18.218 1.00 83.25 163 GLN A CA 1
ATOM 1377 C C . GLN A 1 163 ? -13.616 -17.302 17.675 1.00 83.25 163 GLN A C 1
ATOM 1379 O O . GLN A 1 163 ? -14.520 -17.581 18.446 1.00 83.25 163 GLN A O 1
ATOM 1384 N N . PHE A 1 164 ? -13.724 -17.497 16.358 1.00 81.25 164 PHE A N 1
ATOM 1385 C CA . PHE A 1 164 ? -14.964 -17.928 15.694 1.00 81.25 164 PHE A CA 1
ATOM 1386 C C . PHE A 1 164 ? -14.852 -19.308 15.025 1.00 81.25 164 PHE A C 1
ATOM 1388 O O . PHE A 1 164 ? -15.711 -19.672 14.226 1.00 81.25 164 PHE A O 1
ATOM 1395 N N . GLY A 1 165 ? -13.758 -20.047 15.244 1.00 77.62 165 GLY A N 1
ATOM 1396 C CA . GLY A 1 165 ? -13.585 -21.412 14.724 1.00 77.62 165 GLY A CA 1
ATOM 1397 C C . GLY A 1 165 ? -13.598 -21.545 13.192 1.00 77.62 165 GLY A C 1
ATOM 1398 O O . GLY A 1 165 ? -13.810 -22.634 12.659 1.00 77.62 165 GLY A O 1
ATOM 1399 N N . ILE A 1 166 ? -13.393 -20.456 12.438 1.00 75.19 166 ILE A N 1
ATOM 1400 C CA . ILE A 1 166 ? -13.569 -20.471 10.977 1.00 75.19 166 ILE A CA 1
ATOM 1401 C C . ILE A 1 166 ? -12.454 -21.287 10.305 1.00 75.19 166 ILE A C 1
ATOM 1403 O O . ILE A 1 166 ? -11.337 -20.803 10.090 1.00 75.19 166 ILE A O 1
ATOM 1407 N N . ARG A 1 167 ? -12.771 -22.510 9.872 1.00 68.06 167 ARG A N 1
ATOM 1408 C CA . ARG A 1 167 ? -11.849 -23.342 9.083 1.00 68.06 167 ARG A CA 1
ATOM 1409 C C . ARG A 1 167 ? -11.579 -22.713 7.707 1.00 68.06 167 ARG A C 1
ATOM 1411 O O . ARG A 1 167 ? -12.455 -22.102 7.081 1.00 68.06 167 ARG A O 1
ATOM 1418 N N . LYS A 1 168 ? -10.331 -22.816 7.234 1.00 62.94 168 LYS A N 1
ATOM 1419 C CA . LYS A 1 168 ? -9.930 -22.403 5.875 1.00 62.94 168 LYS A CA 1
ATOM 1420 C C . LYS A 1 168 ? -10.596 -23.378 4.895 1.00 62.94 168 LYS A C 1
ATOM 1422 O O . LYS A 1 168 ? -10.350 -24.571 4.997 1.00 62.94 168 LYS A O 1
ATOM 1427 N N . ARG A 1 169 ? -11.423 -22.890 3.965 1.00 59.44 169 ARG A N 1
ATOM 1428 C CA . ARG A 1 169 ? -11.836 -23.696 2.806 1.00 59.44 169 ARG A CA 1
ATOM 1429 C C . ARG A 1 169 ? -10.598 -23.868 1.922 1.00 59.44 169 ARG A C 1
ATOM 1431 O O . ARG A 1 169 ? -10.004 -22.867 1.513 1.00 59.44 169 ARG A O 1
ATOM 1438 N N . ASN A 1 170 ? -10.152 -25.105 1.726 1.00 54.78 170 ASN A N 1
ATOM 1439 C CA . ASN A 1 170 ? -8.967 -25.435 0.925 1.00 54.78 170 ASN A CA 1
ATOM 1440 C C . ASN A 1 170 ? -9.241 -25.406 -0.592 1.00 54.78 170 ASN A C 1
ATOM 1442 O O . ASN A 1 170 ? -8.349 -25.718 -1.376 1.00 54.78 170 ASN A O 1
ATOM 1446 N N . ASP A 1 171 ? -10.423 -24.941 -0.999 1.00 56.03 171 ASP A N 1
ATOM 1447 C CA . ASP A 1 171 ? -11.013 -25.086 -2.334 1.00 56.03 171 ASP A CA 1
ATOM 1448 C C . ASP A 1 171 ? -10.102 -24.657 -3.494 1.00 56.03 171 ASP A C 1
ATOM 1450 O O . ASP A 1 171 ? -10.146 -25.233 -4.574 1.00 56.03 171 ASP A O 1
ATOM 1454 N N . LYS A 1 172 ? -9.223 -23.666 -3.295 1.00 57.00 172 LYS A N 1
ATOM 1455 C CA . LYS A 1 172 ? -8.346 -23.181 -4.377 1.00 57.00 172 LYS A CA 1
ATOM 1456 C C . LYS A 1 172 ? -7.138 -24.075 -4.659 1.00 57.00 172 LYS A C 1
ATOM 1458 O O . LYS A 1 172 ? -6.628 -24.044 -5.775 1.00 57.00 172 LYS A O 1
ATOM 1463 N N . LYS A 1 173 ? -6.636 -24.815 -3.663 1.00 59.09 173 LYS A N 1
ATOM 1464 C CA . LYS A 1 173 ? -5.500 -25.732 -3.867 1.00 59.09 173 LYS A CA 1
ATOM 1465 C C . LYS A 1 173 ? -5.964 -27.048 -4.485 1.00 59.09 173 LYS A C 1
ATOM 1467 O O . LYS A 1 173 ? -5.264 -27.567 -5.343 1.00 59.09 173 LYS A O 1
ATOM 1472 N N . THR A 1 174 ? -7.137 -27.538 -4.091 1.00 59.50 174 THR A N 1
ATOM 1473 C CA . THR A 1 174 ? -7.755 -28.736 -4.672 1.00 59.50 174 THR A CA 1
ATOM 1474 C C . THR A 1 174 ? -8.167 -28.510 -6.124 1.00 59.50 174 THR A C 1
ATOM 1476 O O . THR A 1 174 ? -7.808 -29.316 -6.970 1.00 59.50 174 THR A O 1
ATOM 1479 N N . PHE A 1 175 ? -8.783 -27.367 -6.452 1.00 60.03 175 PHE A N 1
ATOM 1480 C CA . PHE A 1 175 ? -9.178 -27.067 -7.837 1.00 60.03 175 PHE A CA 1
ATOM 1481 C C . PHE A 1 175 ? -7.988 -26.979 -8.807 1.00 60.03 175 PHE A C 1
ATOM 1483 O O . PHE A 1 175 ? -8.040 -27.501 -9.914 1.00 60.03 175 PHE A O 1
ATOM 1490 N N . ARG A 1 176 ? -6.879 -26.350 -8.390 1.00 64.12 176 ARG A N 1
ATOM 1491 C CA . ARG A 1 176 ? -5.671 -26.271 -9.230 1.00 64.12 176 ARG A CA 1
ATOM 1492 C C . ARG A 1 176 ? -5.010 -27.629 -9.447 1.00 64.12 176 ARG A C 1
ATOM 1494 O O . ARG A 1 176 ? -4.515 -27.859 -10.539 1.00 64.12 176 ARG A O 1
ATOM 1501 N N . LYS A 1 177 ? -4.993 -28.498 -8.430 1.00 72.44 177 LYS A N 1
ATOM 1502 C CA . LYS A 1 177 ? -4.472 -29.863 -8.577 1.00 72.44 177 LYS A CA 1
ATOM 1503 C C . LYS A 1 177 ? -5.322 -30.677 -9.552 1.00 72.44 177 LYS A C 1
ATOM 1505 O O . LYS A 1 177 ? -4.768 -31.201 -10.501 1.00 72.44 177 LYS A O 1
ATOM 1510 N N . SER A 1 178 ? -6.643 -30.643 -9.391 1.00 73.75 178 SER A N 1
ATOM 1511 C CA . SER A 1 178 ? -7.580 -31.347 -10.275 1.00 73.75 178 SER A CA 1
ATOM 1512 C C . SER A 1 178 ? -7.501 -30.869 -11.733 1.00 73.75 178 SER A C 1
ATOM 1514 O O . SER A 1 178 ? -7.496 -31.686 -12.643 1.00 73.75 178 SER A O 1
ATOM 1516 N N . CYS A 1 179 ? -7.360 -29.560 -11.974 1.00 73.81 179 CYS A N 1
ATOM 1517 C CA . CYS A 1 179 ? -7.183 -29.033 -13.330 1.00 73.81 179 CYS A CA 1
ATOM 1518 C C . CYS A 1 179 ? -5.841 -29.463 -13.951 1.00 73.81 179 CYS A C 1
ATOM 1520 O O . CYS A 1 179 ? -5.793 -29.836 -15.117 1.00 73.81 179 CYS A O 1
ATOM 1522 N N . MET A 1 180 ? -4.755 -29.466 -13.169 1.00 80.38 180 MET A N 1
ATOM 1523 C CA . MET A 1 180 ? -3.450 -29.943 -13.642 1.00 80.38 180 MET A CA 1
ATOM 1524 C C . MET A 1 180 ? -3.439 -31.454 -13.901 1.00 80.38 180 MET A C 1
ATOM 1526 O O . MET A 1 180 ? -2.816 -31.881 -14.864 1.00 80.38 180 MET A O 1
ATOM 1530 N N . GLU A 1 181 ? -4.133 -32.245 -13.081 1.00 85.19 181 GLU A N 1
ATOM 1531 C CA . GLU A 1 181 ? -4.320 -33.686 -13.297 1.00 85.19 181 GLU A CA 1
ATOM 1532 C C . GLU A 1 181 ? -5.130 -33.955 -14.568 1.00 85.19 181 GLU A C 1
ATOM 1534 O O . GLU A 1 181 ? -4.723 -34.783 -15.373 1.00 85.19 181 GLU A O 1
ATOM 1539 N N . ALA A 1 182 ? -6.206 -33.200 -14.811 1.00 84.56 182 ALA A N 1
ATOM 1540 C CA . ALA A 1 182 ? -6.983 -33.310 -16.045 1.00 84.56 182 ALA A CA 1
ATOM 1541 C C . ALA A 1 182 ? -6.156 -32.943 -17.290 1.00 84.56 182 ALA A C 1
ATOM 1543 O O . ALA A 1 182 ? -6.199 -33.643 -18.295 1.00 84.56 182 ALA A O 1
ATOM 1544 N N . VAL A 1 183 ? -5.350 -31.877 -17.221 1.00 85.38 183 VAL A N 1
ATOM 1545 C CA . VAL A 1 183 ? -4.442 -31.503 -18.319 1.00 85.38 183 VAL A CA 1
ATOM 1546 C C . VAL A 1 183 ? -3.371 -32.572 -18.539 1.00 85.38 183 VAL A C 1
ATOM 1548 O O . VAL A 1 183 ? -3.103 -32.925 -19.682 1.00 85.38 183 VAL A O 1
ATOM 1551 N N . ALA A 1 184 ? -2.776 -33.110 -17.472 1.00 86.94 184 ALA A N 1
ATOM 1552 C CA . ALA A 1 184 ? -1.783 -34.177 -17.576 1.00 86.94 184 ALA A CA 1
ATOM 1553 C C . ALA A 1 184 ? -2.377 -35.449 -18.197 1.00 86.94 184 ALA A C 1
ATOM 1555 O O . ALA A 1 184 ? -1.732 -36.065 -19.042 1.00 86.94 184 ALA A O 1
ATOM 1556 N N . GLN A 1 185 ? -3.613 -35.798 -17.833 1.00 87.69 185 GLN A N 1
ATOM 1557 C CA . GLN A 1 185 ? -4.326 -36.934 -18.408 1.00 87.69 185 GLN A CA 1
ATOM 1558 C C . GLN A 1 185 ? -4.607 -36.725 -19.900 1.00 87.69 185 GLN A C 1
ATOM 1560 O O . GLN A 1 185 ? -4.325 -37.615 -20.692 1.00 87.69 185 GLN A O 1
ATOM 1565 N N . ASN A 1 186 ? -5.049 -35.530 -20.300 1.00 85.56 186 ASN A N 1
ATOM 1566 C CA . ASN A 1 186 ? -5.284 -35.206 -21.710 1.00 85.56 186 ASN A CA 1
ATOM 1567 C C . ASN A 1 186 ? -3.986 -35.205 -22.537 1.00 85.56 186 ASN A C 1
ATOM 1569 O O . ASN A 1 186 ? -3.991 -35.611 -23.694 1.00 85.56 186 ASN A O 1
ATOM 1573 N N . VAL A 1 187 ? -2.866 -34.749 -21.962 1.00 83.50 187 VAL A N 1
ATOM 1574 C CA . VAL A 1 187 ? -1.547 -34.807 -22.620 1.00 83.50 187 VAL A CA 1
ATOM 1575 C C . VAL A 1 187 ? -1.078 -36.252 -22.763 1.00 83.50 187 VAL A C 1
ATOM 1577 O O . VAL A 1 187 ? -0.553 -36.616 -23.812 1.00 83.50 187 VAL A O 1
ATOM 1580 N N . LYS A 1 188 ? -1.282 -37.080 -21.735 1.00 84.50 188 LYS A N 1
ATOM 1581 C CA . LYS A 1 188 ? -0.967 -38.508 -21.783 1.00 84.50 188 LYS A CA 1
ATOM 1582 C C . LYS A 1 188 ? -1.788 -39.217 -22.864 1.00 84.50 188 LYS A C 1
ATOM 1584 O O . LYS A 1 188 ? -1.209 -39.884 -23.708 1.00 84.50 188 LYS A O 1
ATOM 1589 N N . GLU A 1 189 ? -3.097 -38.981 -22.902 1.00 84.62 189 GLU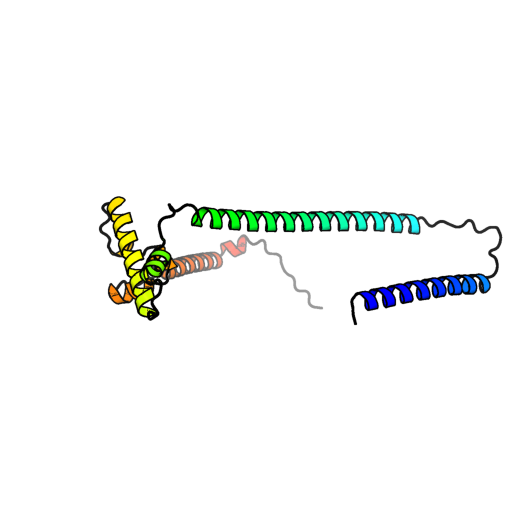 A N 1
ATOM 1590 C CA . GLU A 1 189 ? -4.000 -39.532 -23.919 1.00 84.62 189 GLU A CA 1
ATOM 1591 C C . GLU A 1 189 ? -3.624 -39.075 -25.339 1.00 84.62 189 GLU A C 1
ATOM 1593 O O . GLU A 1 189 ? -3.668 -39.861 -26.278 1.00 84.62 189 GLU A O 1
ATOM 1598 N N . LEU A 1 190 ? -3.196 -37.819 -25.509 1.00 79.62 190 LEU A N 1
ATOM 1599 C CA . LEU A 1 190 ? -2.707 -37.310 -26.793 1.00 79.62 190 LEU A CA 1
ATOM 1600 C C . LEU A 1 190 ? -1.418 -38.013 -27.248 1.00 79.62 190 LEU A C 1
ATOM 1602 O O . LEU A 1 190 ? -1.286 -38.337 -28.424 1.00 79.62 190 LEU A O 1
ATOM 1606 N N . LEU A 1 191 ? -0.469 -38.238 -26.336 1.00 73.44 191 LEU A N 1
ATOM 1607 C CA . LEU A 1 191 ? 0.797 -38.914 -26.643 1.00 73.44 191 LEU A CA 1
ATOM 1608 C C . LEU A 1 191 ? 0.625 -40.422 -26.877 1.00 73.44 191 LEU A C 1
ATOM 1610 O O . LEU A 1 191 ? 1.408 -41.003 -27.620 1.00 73.44 191 LEU A O 1
ATOM 1614 N N . GLU A 1 192 ? -0.383 -41.043 -26.260 1.00 77.12 192 GLU A N 1
ATOM 1615 C CA . GLU A 1 192 ? -0.742 -42.454 -26.465 1.00 77.12 192 GLU A CA 1
ATOM 1616 C C . GLU A 1 192 ? -1.566 -42.679 -27.746 1.00 77.12 192 GLU A C 1
ATOM 1618 O O . GLU A 1 192 ? -1.608 -43.796 -28.259 1.00 77.12 192 GLU A O 1
ATOM 1623 N N . ARG A 1 193 ? -2.195 -41.632 -28.300 1.00 73.19 193 ARG A N 1
ATOM 1624 C CA . ARG A 1 193 ? -2.841 -41.697 -29.618 1.00 73.19 193 ARG A CA 1
ATOM 1625 C C . ARG A 1 193 ? -1.789 -41.763 -30.729 1.00 73.19 193 ARG A C 1
ATOM 1627 O O . ARG A 1 193 ? -1.045 -40.809 -30.958 1.00 73.19 193 ARG A O 1
ATOM 1634 N N . ASP A 1 194 ? -1.796 -42.874 -31.462 1.00 57.16 194 ASP A N 1
ATOM 1635 C CA . ASP A 1 194 ? -0.899 -43.183 -32.588 1.00 57.16 194 ASP A CA 1
ATOM 1636 C C . ASP A 1 194 ? -0.994 -42.168 -33.753 1.00 57.16 194 ASP A C 1
ATOM 1638 O O . ASP A 1 194 ? -0.058 -41.985 -34.529 1.00 57.16 194 ASP A O 1
ATOM 1642 N N . ASP A 1 195 ? -2.078 -41.390 -33.829 1.00 62.81 195 ASP A N 1
ATOM 1643 C CA . ASP A 1 195 ? -2.250 -40.316 -34.820 1.00 62.81 195 ASP A CA 1
ATOM 1644 C C . ASP A 1 195 ? -1.204 -39.193 -34.685 1.00 62.81 195 ASP A C 1
ATOM 1646 O O . ASP A 1 195 ? -0.852 -38.528 -35.664 1.00 62.81 195 ASP A O 1
ATOM 1650 N N . SER A 1 196 ? -0.648 -39.010 -33.484 1.00 56.69 196 SER A N 1
ATOM 1651 C CA . SER A 1 196 ? 0.421 -38.045 -33.205 1.00 56.69 196 SER A CA 1
ATOM 1652 C C . SER A 1 196 ? 1.719 -38.379 -33.952 1.00 56.69 196 SER A C 1
ATOM 1654 O O . SER A 1 196 ? 2.480 -37.471 -34.298 1.00 56.69 196 SER A O 1
ATOM 1656 N N . SER A 1 197 ? 1.961 -39.666 -34.242 1.00 57.00 197 SER A N 1
ATOM 1657 C CA . SER A 1 197 ? 3.113 -40.129 -35.026 1.00 57.00 197 SER A CA 1
ATOM 1658 C C . SER A 1 197 ? 2.930 -39.874 -36.528 1.00 57.00 197 SER A C 1
ATOM 1660 O O . SER A 1 197 ? 3.903 -39.617 -37.236 1.00 57.00 197 SER A O 1
ATOM 1662 N N . ARG A 1 198 ? 1.676 -39.871 -37.009 1.00 57.03 198 ARG A N 1
ATOM 1663 C CA . ARG A 1 198 ? 1.321 -39.669 -38.425 1.00 57.03 198 ARG A CA 1
ATOM 1664 C C . ARG A 1 198 ? 1.260 -38.196 -38.837 1.00 57.03 198 ARG A C 1
ATOM 1666 O O . ARG A 1 198 ? 1.518 -37.892 -39.998 1.00 57.03 198 ARG A O 1
ATOM 1673 N N . VAL A 1 199 ? 0.925 -37.284 -37.919 1.00 58.16 199 VAL A N 1
ATOM 1674 C CA . VAL A 1 199 ? 0.808 -35.835 -38.204 1.00 58.16 199 VAL A CA 1
ATOM 1675 C C . VAL A 1 199 ? 2.150 -35.102 -38.084 1.00 58.16 199 VAL A C 1
ATOM 1677 O O . VAL A 1 199 ? 2.377 -34.097 -38.763 1.00 58.16 199 VAL A O 1
ATOM 1680 N N . ALA A 1 200 ? 3.080 -35.603 -37.268 1.00 55.75 200 ALA A N 1
ATOM 1681 C CA . ALA A 1 200 ? 4.436 -35.074 -37.228 1.00 55.75 200 ALA A CA 1
ATOM 1682 C C . ALA A 1 200 ? 5.197 -35.546 -38.475 1.00 55.75 200 ALA A C 1
ATOM 1684 O O . ALA A 1 200 ? 5.741 -36.645 -38.496 1.00 55.75 200 ALA A O 1
ATOM 1685 N N . ALA A 1 201 ? 5.226 -34.717 -39.523 1.00 55.47 201 ALA A N 1
ATOM 1686 C CA . ALA A 1 201 ? 6.014 -34.952 -40.730 1.00 55.47 201 ALA A CA 1
ATOM 1687 C C . ALA A 1 201 ? 7.456 -35.340 -40.353 1.00 55.47 201 ALA A C 1
ATOM 1689 O O . ALA A 1 201 ? 8.265 -34.506 -39.938 1.00 55.47 201 ALA A O 1
ATOM 1690 N N . GLY A 1 202 ? 7.746 -36.640 -40.440 1.00 50.91 202 GLY A N 1
ATOM 1691 C CA . GLY A 1 202 ? 8.988 -37.235 -39.981 1.00 50.91 202 GLY A CA 1
ATOM 1692 C C . GLY A 1 202 ? 10.169 -36.700 -40.774 1.00 50.91 202 GLY A C 1
ATOM 1693 O O . GLY A 1 202 ? 10.409 -37.103 -41.911 1.00 50.91 202 GLY A O 1
ATOM 1694 N N . LYS A 1 203 ? 10.961 -35.820 -40.162 1.00 56.84 203 LYS A N 1
ATOM 1695 C CA . LYS A 1 203 ? 12.307 -35.542 -40.654 1.00 56.84 203 LYS A CA 1
ATOM 1696 C C . LYS A 1 203 ? 13.154 -36.773 -40.330 1.00 56.84 203 LYS A C 1
ATOM 1698 O O . LYS A 1 203 ? 13.495 -36.988 -39.169 1.00 56.84 203 LYS A O 1
ATOM 1703 N N . LYS A 1 204 ? 13.467 -37.595 -41.338 1.00 57.19 204 LYS A N 1
ATOM 1704 C CA . LYS A 1 204 ? 14.458 -38.676 -41.212 1.00 57.19 204 LYS A CA 1
ATOM 1705 C C . LYS A 1 204 ? 15.792 -38.044 -40.806 1.00 57.19 204 LYS A C 1
ATOM 1707 O O . LYS A 1 204 ? 16.477 -37.442 -41.628 1.00 57.19 204 LYS A O 1
ATOM 1712 N N . MET A 1 205 ? 16.126 -38.118 -39.523 1.00 54.56 205 MET A N 1
ATOM 1713 C CA . MET A 1 205 ? 17.439 -37.736 -39.015 1.00 54.56 205 MET A CA 1
ATOM 1714 C C . MET A 1 205 ? 18.389 -38.901 -39.300 1.00 54.56 205 MET A C 1
ATOM 1716 O O . MET A 1 205 ? 18.501 -39.826 -38.501 1.00 54.56 205 MET A O 1
ATOM 1720 N N . THR A 1 206 ? 19.041 -38.889 -40.460 1.00 52.09 206 THR A N 1
ATOM 1721 C CA . THR A 1 206 ? 20.183 -39.776 -40.703 1.00 52.09 206 THR A CA 1
ATOM 1722 C C . THR A 1 206 ? 21.363 -39.231 -39.902 1.00 52.09 206 THR A C 1
ATOM 1724 O O . THR A 1 206 ? 21.852 -38.139 -40.182 1.00 52.09 206 THR A O 1
ATOM 1727 N N . ILE A 1 207 ? 21.795 -39.960 -38.873 1.00 56.53 207 ILE A N 1
ATOM 1728 C CA . ILE A 1 207 ? 23.022 -39.650 -38.133 1.00 56.53 207 ILE A CA 1
ATOM 1729 C C . ILE A 1 207 ? 24.180 -40.274 -38.911 1.00 56.53 207 ILE A C 1
ATOM 1731 O O . ILE A 1 207 ? 24.418 -41.476 -38.807 1.00 56.53 207 ILE A O 1
ATOM 1735 N N . THR A 1 208 ? 24.901 -39.477 -39.695 1.00 45.22 208 THR A N 1
ATOM 1736 C CA . THR A 1 208 ? 26.193 -39.894 -40.249 1.00 45.22 208 THR A CA 1
ATOM 1737 C C . THR A 1 208 ? 27.254 -39.683 -39.172 1.00 45.22 208 THR A C 1
ATOM 1739 O O . THR A 1 208 ? 27.486 -38.553 -38.741 1.00 45.22 208 THR A O 1
ATOM 1742 N N . ARG A 1 209 ? 27.860 -40.771 -38.690 1.00 44.56 209 ARG A N 1
ATOM 1743 C CA . ARG A 1 209 ? 29.061 -40.714 -37.848 1.00 44.56 209 ARG A CA 1
ATOM 1744 C C . ARG A 1 209 ? 30.274 -40.510 -38.758 1.00 44.56 209 ARG A C 1
ATOM 1746 O O . ARG A 1 209 ? 30.456 -41.315 -39.666 1.00 44.56 209 ARG A O 1
ATOM 1753 N N . ASN A 1 210 ? 31.064 -39.475 -38.480 1.00 45.19 210 ASN A N 1
ATOM 1754 C CA . ASN A 1 210 ? 32.486 -39.399 -38.825 1.00 45.19 210 ASN A CA 1
ATOM 1755 C C . ASN A 1 210 ? 33.284 -39.528 -37.530 1.00 45.19 210 ASN A C 1
ATOM 1757 O O . ASN A 1 210 ? 32.809 -38.959 -36.517 1.00 45.19 210 ASN A O 1
#

Foldseek 3Di:
DDPVVVVVVVVVVVVVVVVVVVVVVVVVVVPDPDDDPPDPPCPDPVVVVVVVVVVVVVVVVVVVVVVVVVVVVVVVVVVVVVVVVVVVCVVPPPNPAQQLRVLCVVQPPHDDDPVVSLVSSLVSLLVVLCVVVVVPDPPPPVVDSLPDPSCVVSVVNVVSCVVVVDDDDPVVVVVVVVVVVVVVVVVVVVVPPPVVVVPPPDDPPDDDDD

Radius of gyration: 38.9 Å; chains: 1; bounding box: 92×68×81 Å

Organism: Patella caerulea (NCBI:txid87958)

pLDDT: mean 77.11, std 14.59, range [44.56, 96.5]

Secondary structure (DSSP, 8-state):
--HHHHHHHHHHHHHHHHHHHHHHHHHHHHHSPPPPTT------HHHHHHHHHHHHHHHHHHHHHHHHHHHHHHHHHHHHHHHHHHHHHHHSTTSPPPHHHHHHHHTTT----HHHHHHHHHHHHHHHHHHHHHTT-----HHHHHS-HHHHHTT-HHHHHHHH--PPP-HHHHHHHHHHHHHHHHHHHHHHSTHHHHHS----------

Sequence (210 aa):
MTEREHRKKKQYWRATQRQYRQNKKQIDGFITPPMSPDSEPAQSAETERKRRGRKKVKRDRSAVYRRLELQNKTRLLNMYKKRLERANKRTKEQAPDTPRTKTAKLLAGRSVSRNVKKTLIFHHCLTAEIRKKLRKNKDKSCRRILMNKMMGKYKMVRRIKQQFGIRKRNDKKTFRKSCMEAVAQNVKELLERDDSSRVAAGKKMTITRN